Protein AF-A0A376LIG0-F1 (afdb_monomer_lite)

Structure (mmCIF, N/CA/C/O backbone):
data_AF-A0A376LIG0-F1
#
_entry.id   AF-A0A376LIG0-F1
#
loop_
_atom_site.group_PDB
_atom_site.id
_atom_site.type_symbol
_atom_site.label_atom_id
_atom_site.label_alt_id
_atom_site.label_comp_id
_atom_site.label_asym_id
_atom_site.label_entity_id
_atom_site.label_seq_id
_atom_site.pdbx_PDB_ins_code
_atom_site.Cartn_x
_atom_site.Cartn_y
_atom_site.Cartn_z
_atom_site.occupancy
_atom_site.B_iso_or_equiv
_atom_site.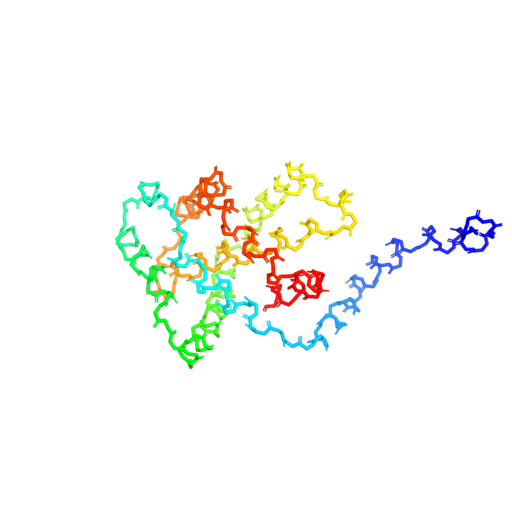auth_seq_id
_atom_site.auth_comp_id
_atom_site.auth_asym_id
_atom_site.auth_atom_id
_atom_site.pdbx_PDB_model_num
ATOM 1 N N . MET A 1 1 ? 19.803 -3.466 -37.490 1.00 41.62 1 MET A N 1
ATOM 2 C CA . MET A 1 1 ? 18.513 -4.034 -37.039 1.00 41.62 1 MET A CA 1
ATOM 3 C C . MET A 1 1 ? 18.804 -5.382 -36.386 1.00 41.62 1 MET A C 1
ATOM 5 O O . MET A 1 1 ? 19.234 -6.272 -37.111 1.00 41.62 1 MET A O 1
ATOM 9 N N . PRO A 1 2 ? 18.630 -5.536 -35.063 1.00 47.78 2 PRO A N 1
ATOM 10 C CA . PRO A 1 2 ? 18.992 -6.743 -34.296 1.00 47.78 2 PRO A CA 1
ATOM 11 C C . PRO A 1 2 ? 18.153 -8.006 -34.610 1.00 47.78 2 PRO A C 1
ATOM 13 O O . PRO A 1 2 ? 18.238 -8.990 -33.891 1.00 47.78 2 PRO A O 1
ATOM 16 N N . GLY A 1 3 ? 17.369 -8.010 -35.695 1.00 50.38 3 GLY A N 1
ATOM 17 C CA . GLY A 1 3 ? 16.510 -9.125 -36.120 1.00 50.38 3 GLY A CA 1
ATOM 18 C C . GLY A 1 3 ? 16.960 -9.852 -37.393 1.00 50.38 3 GLY A C 1
ATOM 19 O O . GLY A 1 3 ? 16.126 -10.461 -38.050 1.00 50.38 3 GLY A O 1
ATOM 20 N N . ARG A 1 4 ? 18.233 -9.743 -37.806 1.00 56.66 4 ARG A N 1
ATOM 21 C CA . ARG A 1 4 ? 18.755 -10.412 -39.022 1.00 56.66 4 ARG A CA 1
ATOM 22 C C . ARG A 1 4 ? 19.699 -11.585 -38.757 1.00 56.66 4 ARG A C 1
ATOM 24 O O . ARG A 1 4 ? 20.081 -12.251 -39.711 1.00 56.66 4 ARG A O 1
ATOM 31 N N . ASP A 1 5 ? 20.055 -11.829 -37.501 1.00 70.56 5 ASP A N 1
ATOM 32 C CA . ASP A 1 5 ? 21.019 -12.861 -37.126 1.00 70.56 5 ASP A CA 1
ATOM 33 C C . ASP A 1 5 ? 20.297 -14.020 -36.424 1.00 70.56 5 ASP A C 1
ATOM 35 O O . ASP A 1 5 ? 19.634 -13.818 -35.400 1.00 70.56 5 ASP A O 1
ATOM 39 N N . GLY A 1 6 ? 20.368 -15.221 -37.006 1.00 71.06 6 GLY A N 1
ATOM 40 C CA . GLY A 1 6 ? 19.601 -16.394 -36.558 1.00 71.06 6 GLY A CA 1
ATOM 41 C C . GLY A 1 6 ? 19.921 -16.803 -35.118 1.00 71.06 6 GLY A C 1
ATOM 42 O O . GLY A 1 6 ? 19.024 -17.184 -34.366 1.00 71.06 6 GLY A O 1
ATOM 43 N N . ASP A 1 7 ? 21.171 -16.607 -34.702 1.00 73.12 7 ASP A N 1
ATOM 44 C CA . ASP A 1 7 ? 21.636 -16.896 -33.344 1.00 73.12 7 ASP A CA 1
ATOM 45 C C . ASP A 1 7 ? 21.104 -15.892 -32.309 1.00 73.12 7 ASP A C 1
ATOM 47 O O . ASP A 1 7 ? 20.832 -16.260 -31.163 1.00 73.12 7 ASP A O 1
ATOM 51 N N . ILE A 1 8 ? 20.905 -14.626 -32.700 1.00 72.38 8 ILE A N 1
ATOM 52 C CA . ILE A 1 8 ? 20.309 -13.603 -31.828 1.00 72.38 8 ILE A CA 1
ATOM 53 C C . ILE A 1 8 ? 18.828 -13.918 -31.607 1.00 72.38 8 ILE A C 1
ATOM 55 O O . ILE A 1 8 ? 18.364 -13.887 -30.470 1.00 72.38 8 ILE A O 1
ATOM 59 N N . LEU A 1 9 ? 18.100 -14.294 -32.662 1.00 71.00 9 LEU A N 1
ATOM 60 C CA . LEU A 1 9 ? 16.701 -14.722 -32.561 1.00 71.00 9 LEU A CA 1
ATOM 61 C C . LEU A 1 9 ? 16.547 -15.975 -31.689 1.00 71.00 9 LEU A C 1
ATOM 63 O O . LEU A 1 9 ? 15.703 -15.987 -30.793 1.00 71.00 9 LEU A O 1
ATOM 67 N N . ALA A 1 10 ? 17.401 -16.986 -31.875 1.00 74.19 10 ALA A N 1
ATOM 68 C CA . ALA A 1 10 ? 17.399 -18.184 -31.037 1.00 74.19 10 ALA A CA 1
ATOM 69 C C . ALA A 1 10 ? 17.637 -17.839 -29.557 1.00 74.19 10 ALA A C 1
ATOM 71 O O . ALA A 1 10 ? 16.875 -18.265 -28.688 1.00 74.19 10 ALA A O 1
ATOM 72 N N . ARG A 1 11 ? 18.618 -16.979 -29.254 1.00 70.19 11 ARG A N 1
ATOM 73 C CA . ARG A 1 11 ? 18.858 -16.509 -27.880 1.00 70.19 11 ARG A CA 1
ATOM 74 C C . ARG A 1 11 ? 17.665 -15.748 -27.310 1.00 70.19 11 ARG A C 1
ATOM 76 O O . ARG A 1 11 ? 17.244 -16.066 -26.200 1.00 70.19 11 ARG A O 1
ATOM 83 N N . LEU A 1 12 ? 17.079 -14.819 -28.066 1.00 70.38 12 LEU A N 1
ATOM 84 C CA . LEU A 1 12 ? 15.904 -14.051 -27.639 1.00 70.38 12 LEU A CA 1
ATOM 85 C C . LEU A 1 12 ? 14.718 -14.961 -27.282 1.00 70.38 12 LEU A C 1
ATOM 87 O O . LEU A 1 12 ? 14.049 -14.712 -26.283 1.00 70.38 12 LEU A O 1
ATOM 91 N N . THR A 1 13 ? 14.500 -16.054 -28.023 1.00 77.12 13 THR A N 1
ATOM 92 C CA . THR A 1 13 ? 13.425 -17.017 -27.710 1.00 77.12 13 THR A CA 1
ATOM 93 C C . THR A 1 13 ? 13.661 -17.814 -26.424 1.00 77.12 13 THR A C 1
ATOM 95 O O . THR A 1 13 ? 12.701 -18.234 -25.783 1.00 77.12 13 THR A O 1
ATOM 98 N N . THR A 1 14 ? 14.918 -17.981 -26.001 1.00 80.19 14 THR A N 1
ATOM 99 C CA . THR A 1 14 ? 15.267 -18.684 -24.751 1.00 80.19 14 THR A CA 1
ATOM 100 C C . THR A 1 14 ? 15.263 -17.783 -23.513 1.00 80.19 14 THR A C 1
ATOM 102 O O . THR A 1 14 ? 15.227 -18.293 -22.392 1.00 80.19 14 THR A O 1
ATOM 105 N N . LEU A 1 15 ? 15.261 -16.454 -23.687 1.00 77.56 15 LEU A N 1
ATOM 106 C CA . LEU A 1 15 ? 15.330 -15.492 -22.579 1.00 77.56 15 LEU A CA 1
ATOM 107 C C . LEU A 1 15 ? 14.191 -15.627 -21.553 1.00 77.56 15 LEU A C 1
ATOM 109 O O . LEU A 1 15 ? 14.500 -15.596 -20.362 1.00 77.56 15 LEU A O 1
ATOM 113 N N . PRO A 1 16 ? 12.909 -15.809 -21.933 1.00 79.38 16 PRO A N 1
ATOM 114 C CA . PRO A 1 16 ? 11.830 -15.930 -20.952 1.00 79.38 16 PRO A CA 1
ATOM 115 C C . PRO A 1 16 ? 11.998 -17.149 -20.040 1.00 79.38 16 PRO A C 1
ATOM 117 O O . PRO A 1 16 ? 11.811 -17.046 -18.829 1.00 79.38 16 PRO A O 1
ATOM 120 N N . GLN A 1 17 ? 12.411 -18.287 -20.608 1.00 80.50 17 GLN A N 1
ATOM 121 C CA . GLN A 1 17 ? 12.660 -19.505 -19.840 1.00 80.50 17 GLN A CA 1
ATOM 122 C C . GLN A 1 17 ? 13.887 -19.345 -18.938 1.00 80.50 17 GLN A C 1
ATOM 124 O O . GLN A 1 17 ? 13.817 -19.676 -17.761 1.00 80.50 17 GLN A O 1
ATOM 129 N N . ALA A 1 18 ? 14.980 -18.767 -19.447 1.00 82.12 18 ALA A N 1
ATOM 130 C CA . ALA A 1 18 ? 16.174 -18.504 -18.647 1.00 82.12 18 ALA A CA 1
ATOM 131 C C . ALA A 1 18 ? 15.882 -17.559 -17.466 1.00 82.12 18 ALA A C 1
ATOM 133 O O . ALA A 1 18 ? 16.328 -17.809 -16.347 1.00 82.12 18 ALA A O 1
ATOM 134 N N . LEU A 1 19 ? 15.094 -16.500 -17.684 1.00 80.56 19 LEU A N 1
ATOM 135 C CA . LEU A 1 19 ? 14.635 -15.604 -16.618 1.00 80.56 19 LEU A CA 1
ATOM 136 C C . LEU A 1 19 ? 13.753 -16.339 -15.600 1.00 80.56 19 LEU A C 1
ATOM 138 O O . LEU A 1 19 ? 13.940 -16.158 -14.396 1.00 80.56 19 LEU A O 1
ATOM 142 N N . GLY A 1 20 ? 12.844 -17.203 -16.062 1.00 80.00 20 GLY A N 1
ATOM 143 C CA . GLY A 1 20 ? 12.044 -18.076 -15.201 1.00 80.00 20 GLY A CA 1
ATOM 144 C C . GLY A 1 20 ? 12.906 -19.001 -14.338 1.00 80.00 20 GLY A C 1
ATOM 145 O O . GLY A 1 20 ? 12.708 -19.080 -13.124 1.00 80.00 20 GLY A O 1
ATOM 146 N N . ASP A 1 21 ? 13.922 -19.626 -14.930 1.00 84.62 21 ASP A N 1
ATOM 147 C CA . ASP A 1 21 ? 14.866 -20.496 -14.228 1.00 84.62 21 ASP A CA 1
ATOM 148 C C . ASP A 1 21 ? 15.690 -19.711 -13.192 1.00 84.62 21 ASP A C 1
ATOM 150 O O . ASP A 1 21 ? 15.904 -20.183 -12.074 1.00 84.62 21 ASP A O 1
ATOM 154 N N . HIS A 1 22 ? 16.139 -18.496 -13.526 1.00 84.12 22 HIS A N 1
ATOM 155 C CA . HIS A 1 22 ? 16.839 -17.607 -12.591 1.00 84.12 22 HIS A CA 1
ATOM 156 C C . HIS A 1 22 ? 15.943 -17.132 -11.442 1.00 84.12 22 HIS A C 1
ATOM 158 O O . HIS A 1 22 ? 16.429 -16.989 -10.315 1.00 84.12 22 HIS A O 1
ATOM 164 N N . ALA A 1 23 ? 14.651 -16.910 -11.696 1.00 80.81 23 ALA A N 1
ATOM 165 C CA . ALA A 1 23 ? 13.675 -16.593 -10.659 1.00 80.81 23 ALA A CA 1
ATOM 166 C C . ALA A 1 23 ? 13.496 -17.777 -9.696 1.00 80.81 23 ALA A C 1
ATOM 168 O O . ALA A 1 23 ? 13.602 -17.603 -8.484 1.00 80.81 23 ALA A O 1
ATOM 169 N N . GLN A 1 24 ? 13.309 -18.992 -10.227 1.00 82.94 24 GLN A N 1
ATOM 170 C CA . GLN A 1 24 ? 13.140 -20.213 -9.428 1.00 82.94 24 GLN A CA 1
ATOM 171 C C . GLN A 1 24 ? 14.382 -20.558 -8.601 1.00 82.94 24 GLN A C 1
ATOM 173 O O . GLN A 1 24 ? 14.266 -20.969 -7.450 1.00 82.94 24 GLN A O 1
ATOM 178 N N . LYS A 1 25 ? 15.578 -20.352 -9.163 1.00 87.94 25 LYS A N 1
ATOM 179 C CA . LYS A 1 25 ? 16.860 -20.554 -8.466 1.00 87.94 25 LYS A CA 1
ATOM 180 C C . LYS A 1 25 ? 17.165 -19.468 -7.427 1.00 87.94 25 LYS A C 1
ATOM 182 O O . LYS A 1 25 ? 18.197 -19.541 -6.767 1.00 87.94 25 LYS A O 1
ATOM 187 N N . GLY A 1 26 ? 16.323 -18.438 -7.307 1.00 83.50 26 GLY A N 1
ATOM 188 C CA . GLY A 1 26 ? 16.538 -17.311 -6.399 1.00 83.50 26 GLY A CA 1
ATOM 189 C C . GLY A 1 26 ? 17.653 -16.355 -6.835 1.00 83.50 26 GLY A C 1
ATOM 190 O O . GLY A 1 26 ? 17.991 -15.439 -6.089 1.00 83.50 26 GLY A O 1
ATOM 191 N N . THR A 1 27 ? 18.216 -16.511 -8.040 1.00 84.62 27 THR A N 1
ATOM 192 C CA . THR A 1 27 ? 19.274 -15.630 -8.563 1.00 84.62 27 THR A CA 1
ATOM 193 C C . THR A 1 27 ? 18.784 -14.190 -8.683 1.00 84.62 27 THR A C 1
ATOM 195 O O . THR A 1 27 ? 19.479 -13.273 -8.252 1.00 84.62 27 THR A O 1
ATOM 198 N N . LEU A 1 28 ? 17.565 -13.990 -9.198 1.00 82.56 28 LEU A N 1
ATOM 199 C CA . LEU A 1 28 ? 16.969 -12.653 -9.304 1.00 82.56 28 LEU A CA 1
ATOM 200 C C . LEU A 1 28 ? 16.735 -12.027 -7.922 1.00 82.56 28 LEU A C 1
ATOM 202 O O . LEU A 1 28 ? 16.976 -10.840 -7.732 1.00 82.56 28 LEU A O 1
ATOM 206 N N . GLN A 1 29 ? 16.331 -12.832 -6.936 1.00 80.06 29 GLN A N 1
ATOM 207 C CA . GLN A 1 29 ? 16.141 -12.371 -5.561 1.00 80.06 29 GLN A CA 1
ATOM 208 C C . GLN A 1 29 ? 17.472 -11.959 -4.914 1.00 80.06 29 GLN A C 1
ATOM 210 O O . GLN A 1 29 ? 17.538 -10.934 -4.240 1.00 80.06 29 GLN A O 1
ATOM 215 N N . ALA A 1 30 ? 18.540 -12.726 -5.152 1.00 84.12 30 ALA A N 1
ATOM 216 C CA . ALA A 1 30 ? 19.879 -12.400 -4.672 1.00 84.12 30 ALA A CA 1
ATOM 217 C C . ALA A 1 30 ? 20.419 -11.107 -5.305 1.00 84.12 30 ALA A C 1
ATOM 219 O O . ALA A 1 30 ? 20.993 -10.284 -4.599 1.00 84.12 30 ALA A O 1
ATOM 220 N N . GLN A 1 31 ? 20.201 -10.902 -6.608 1.00 82.69 31 GLN A N 1
ATOM 221 C CA . GLN A 1 31 ? 20.569 -9.659 -7.295 1.00 82.69 31 GLN A CA 1
ATOM 222 C C . GLN A 1 31 ? 19.769 -8.463 -6.774 1.00 82.69 31 GLN A C 1
ATOM 224 O O . GLN A 1 31 ? 20.341 -7.415 -6.493 1.00 82.69 31 GLN A O 1
ATOM 229 N N . PHE A 1 32 ? 18.462 -8.633 -6.572 1.00 79.38 32 PHE A N 1
ATOM 230 C CA . PHE A 1 32 ? 17.608 -7.599 -5.994 1.00 79.38 32 PHE A CA 1
ATOM 231 C C . PHE A 1 32 ? 18.073 -7.186 -4.587 1.00 79.38 32 PHE A C 1
ATOM 233 O O . PHE A 1 32 ? 18.111 -6.001 -4.273 1.00 79.38 32 PHE A O 1
ATOM 240 N N . ALA A 1 33 ? 18.504 -8.143 -3.760 1.00 79.75 33 ALA A N 1
ATOM 241 C CA . ALA A 1 33 ? 19.017 -7.870 -2.416 1.00 79.75 33 ALA A CA 1
ATOM 242 C C . ALA A 1 33 ? 20.337 -7.069 -2.391 1.00 79.75 33 ALA A C 1
ATOM 244 O O . ALA A 1 33 ? 20.692 -6.530 -1.345 1.00 79.75 33 ALA A O 1
ATOM 245 N N . GLN A 1 34 ? 21.064 -6.990 -3.511 1.00 81.81 34 GLN A N 1
ATOM 246 C CA . GLN A 1 34 ? 22.303 -6.211 -3.635 1.00 81.81 34 GLN A CA 1
ATOM 247 C C . GLN A 1 34 ? 22.061 -4.756 -4.058 1.00 81.81 34 GLN A C 1
ATOM 249 O O . GLN A 1 34 ? 23.004 -3.964 -4.069 1.00 81.81 34 GLN A O 1
ATOM 254 N N . LEU A 1 35 ? 20.826 -4.389 -4.417 1.00 77.06 35 LEU A N 1
ATOM 255 C CA . LEU A 1 35 ? 20.504 -3.017 -4.794 1.00 77.06 35 LEU A CA 1
ATOM 256 C C . LEU A 1 35 ? 20.654 -2.078 -3.584 1.00 77.06 35 LEU A C 1
ATOM 258 O O . LEU A 1 35 ? 20.242 -2.431 -2.473 1.00 77.06 35 LEU A O 1
ATOM 262 N N . PRO A 1 36 ? 21.224 -0.873 -3.769 1.00 70.56 36 PRO A N 1
ATOM 263 C CA . PRO A 1 36 ? 21.331 0.094 -2.688 1.00 70.56 36 PRO A CA 1
ATOM 264 C C . PRO A 1 36 ? 19.931 0.522 -2.219 1.00 70.56 36 PRO A C 1
ATOM 266 O O . PRO A 1 36 ? 19.031 0.705 -3.046 1.00 70.56 36 PRO A O 1
ATOM 269 N N . PRO A 1 37 ? 19.719 0.719 -0.906 1.00 71.69 37 PRO A N 1
ATOM 270 C CA . PRO A 1 37 ? 18.443 1.214 -0.417 1.00 71.69 37 PRO A CA 1
ATOM 271 C C . PRO A 1 37 ? 18.226 2.656 -0.887 1.00 71.69 37 PRO A C 1
ATOM 273 O O . PRO A 1 37 ? 19.113 3.499 -0.757 1.00 71.69 37 PRO A O 1
ATOM 276 N N . VAL A 1 38 ? 17.013 2.961 -1.357 1.00 80.12 38 VAL A N 1
ATOM 277 C CA . VAL A 1 38 ? 16.584 4.327 -1.705 1.00 80.12 38 VAL A CA 1
ATOM 278 C C . VAL A 1 38 ? 15.472 4.759 -0.739 1.00 80.12 38 VAL A C 1
ATOM 280 O O . VAL A 1 38 ? 14.294 4.786 -1.094 1.00 80.12 38 VAL A O 1
ATOM 283 N N . PRO A 1 39 ? 15.801 5.060 0.534 1.00 81.06 39 PRO A N 1
ATOM 284 C CA . PRO A 1 39 ? 14.793 5.309 1.565 1.00 81.06 39 PRO A CA 1
ATOM 285 C C . PRO A 1 39 ? 14.056 6.639 1.370 1.00 81.06 39 PRO A C 1
ATOM 287 O O . PRO A 1 39 ? 12.963 6.811 1.900 1.00 81.06 39 PRO A O 1
ATOM 290 N N . GLN A 1 40 ? 14.643 7.580 0.625 1.00 85.94 40 GLN A N 1
ATOM 291 C CA . GLN A 1 40 ? 14.082 8.915 0.434 1.00 85.94 40 GLN A CA 1
ATOM 292 C C . GLN A 1 40 ? 12.719 8.872 -0.258 1.00 85.94 40 GLN A C 1
ATOM 294 O O . GLN A 1 40 ? 11.792 9.528 0.210 1.00 85.94 40 GLN A O 1
ATOM 299 N N . LEU A 1 41 ? 12.574 8.054 -1.304 1.00 88.81 41 LEU A N 1
ATOM 300 C CA . LEU A 1 41 ? 11.302 7.907 -2.009 1.00 88.81 41 LEU A CA 1
ATOM 301 C C . LEU A 1 41 ? 10.225 7.330 -1.085 1.00 88.81 41 LEU A C 1
ATOM 303 O O . LEU A 1 41 ? 9.130 7.872 -0.991 1.00 88.81 41 LEU A O 1
ATOM 307 N N . ALA A 1 42 ? 10.558 6.273 -0.341 1.00 90.56 42 ALA A N 1
ATOM 308 C CA . ALA A 1 42 ? 9.654 5.657 0.625 1.00 90.56 42 ALA A CA 1
ATOM 309 C C . ALA A 1 42 ? 9.171 6.655 1.695 1.00 90.56 42 ALA A C 1
ATOM 311 O O . ALA A 1 42 ? 7.987 6.666 2.029 1.00 90.56 42 ALA A O 1
ATOM 312 N N . ARG A 1 43 ? 10.062 7.519 2.202 1.00 90.19 43 ARG A N 1
ATOM 313 C CA . ARG A 1 43 ? 9.710 8.586 3.157 1.00 90.19 43 ARG A CA 1
ATOM 314 C C . ARG A 1 43 ? 8.800 9.628 2.522 1.00 90.19 43 ARG A C 1
ATOM 316 O O . ARG A 1 43 ? 7.740 9.900 3.064 1.00 90.19 43 ARG A O 1
ATOM 323 N N . GLN A 1 44 ? 9.145 10.116 1.331 1.00 90.25 44 GLN A N 1
ATOM 324 C CA . GLN A 1 44 ? 8.315 11.072 0.594 1.00 90.25 44 GLN A CA 1
ATOM 325 C C . GLN A 1 44 ? 6.910 10.526 0.318 1.00 90.25 44 GLN A C 1
ATOM 327 O O . GLN A 1 44 ? 5.940 11.262 0.462 1.00 90.25 44 GLN A O 1
ATOM 332 N N . LEU A 1 45 ? 6.779 9.239 -0.021 1.00 92.38 45 LEU A N 1
ATOM 333 C CA . LEU A 1 45 ? 5.478 8.586 -0.183 1.00 92.38 45 LEU A CA 1
ATOM 334 C C . LEU A 1 45 ? 4.673 8.550 1.120 1.00 92.38 45 LEU A C 1
ATOM 336 O O . LEU A 1 45 ? 3.473 8.809 1.094 1.00 92.38 45 LEU A O 1
ATOM 340 N N . VAL A 1 46 ? 5.316 8.247 2.251 1.00 93.31 46 VAL A N 1
ATOM 341 C CA . VAL A 1 46 ? 4.661 8.259 3.570 1.00 93.31 46 VAL A CA 1
ATOM 342 C C . VAL A 1 46 ? 4.194 9.671 3.924 1.00 93.31 46 VAL A C 1
ATOM 344 O O . VAL A 1 46 ? 3.048 9.844 4.325 1.00 93.31 46 VAL A O 1
ATOM 347 N N . THR A 1 47 ? 5.032 10.686 3.723 1.00 91.88 47 THR A N 1
ATOM 348 C CA . THR A 1 47 ? 4.665 12.088 3.968 1.00 91.88 47 THR A CA 1
ATOM 349 C C . THR A 1 47 ? 3.513 12.517 3.055 1.00 91.88 47 THR A C 1
ATOM 351 O O . THR A 1 47 ? 2.558 13.140 3.514 1.00 91.88 47 THR A O 1
ATOM 354 N N . LEU A 1 48 ? 3.546 12.121 1.775 1.00 92.31 48 LEU A N 1
ATOM 355 C CA . LEU A 1 48 ? 2.478 12.407 0.816 1.00 92.31 48 LEU A CA 1
ATOM 356 C C . LEU A 1 48 ? 1.156 11.742 1.174 1.00 92.31 48 LEU A C 1
ATOM 358 O O . LEU A 1 48 ? 0.121 12.362 0.952 1.00 92.31 48 LEU A O 1
ATOM 362 N N . LEU A 1 49 ? 1.175 10.535 1.749 1.00 94.44 49 LEU A N 1
ATOM 363 C CA . LEU A 1 49 ? -0.033 9.840 2.205 1.00 94.44 49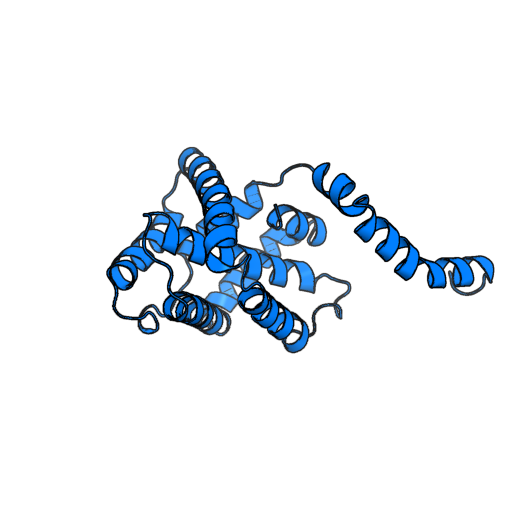 LEU A CA 1
ATOM 364 C C . LEU A 1 49 ? -0.864 10.707 3.164 1.00 94.44 49 LEU A C 1
ATOM 366 O O . LEU A 1 49 ? -2.090 10.640 3.141 1.00 94.44 49 LEU A O 1
ATOM 370 N N . GLY A 1 50 ? -0.216 11.564 3.961 1.00 93.12 50 GLY A N 1
ATOM 371 C CA . GLY A 1 50 ? -0.900 12.499 4.856 1.00 93.12 50 GLY A CA 1
ATOM 372 C C . GLY A 1 50 ? -1.674 13.622 4.155 1.00 93.12 50 GLY A C 1
ATOM 373 O O . GLY A 1 50 ? -2.520 14.255 4.780 1.00 93.12 50 GLY A O 1
ATOM 374 N N . SER A 1 51 ? -1.438 13.835 2.860 1.00 93.62 51 SER A N 1
ATOM 375 C CA . SER A 1 51 ? -2.150 14.809 2.020 1.00 93.62 51 SER A CA 1
ATOM 376 C C . SER A 1 51 ? -3.305 14.190 1.220 1.00 93.62 51 SER A C 1
ATOM 378 O O . SER A 1 51 ? -3.925 14.878 0.402 1.00 93.62 51 SER A O 1
ATOM 380 N N . PHE A 1 52 ? -3.585 12.893 1.401 1.00 95.62 52 PHE A N 1
ATOM 381 C CA . PHE A 1 52 ? -4.611 12.189 0.632 1.00 95.62 52 PHE A CA 1
ATOM 382 C C . PHE A 1 52 ? -5.992 12.548 1.178 1.00 95.62 52 PHE A C 1
ATOM 384 O O . PHE A 1 52 ? -6.287 12.365 2.360 1.00 95.62 52 PHE A O 1
ATOM 391 N N . ALA A 1 53 ? -6.871 13.016 0.296 1.00 95.31 53 ALA A N 1
ATOM 392 C CA . ALA A 1 53 ? -8.261 13.317 0.620 1.00 95.31 53 ALA A CA 1
ATOM 393 C C . ALA A 1 53 ? -9.110 12.030 0.638 1.00 95.31 53 ALA A C 1
ATOM 395 O O . ALA A 1 53 ? -9.954 11.809 -0.230 1.00 95.31 53 ALA A O 1
ATOM 396 N N . PHE A 1 54 ? -8.843 11.146 1.599 1.00 97.00 54 PHE A N 1
ATOM 397 C CA . PHE A 1 54 ? -9.586 9.898 1.772 1.00 97.00 54 PHE A CA 1
ATOM 398 C C . PHE A 1 54 ? -11.016 10.137 2.275 1.00 97.00 54 PHE A C 1
ATOM 400 O O . PHE A 1 54 ? -11.245 10.928 3.192 1.00 97.00 54 PHE A O 1
ATOM 407 N N . ASP A 1 55 ? -11.977 9.382 1.735 1.00 96.50 55 ASP A N 1
ATOM 408 C CA . ASP A 1 55 ? -13.325 9.306 2.302 1.00 96.50 55 ASP A CA 1
ATOM 409 C C . ASP A 1 55 ? -13.385 8.250 3.414 1.00 96.50 55 ASP A C 1
ATOM 411 O O . ASP A 1 55 ? -13.691 7.077 3.191 1.00 96.50 55 ASP A O 1
ATOM 415 N N . TRP A 1 56 ? -13.114 8.687 4.640 1.00 96.19 56 TRP A N 1
ATOM 416 C CA . TRP A 1 56 ? -13.123 7.835 5.829 1.00 96.19 56 TRP A CA 1
ATOM 417 C C . TRP A 1 56 ? -14.512 7.327 6.233 1.00 96.19 56 TRP A C 1
ATOM 419 O O . TRP A 1 56 ? -14.605 6.422 7.065 1.00 96.19 56 TRP A O 1
ATOM 429 N N . SER A 1 57 ? -15.598 7.862 5.657 1.00 95.31 57 SER A N 1
ATOM 430 C CA . SER A 1 57 ? -16.960 7.410 5.975 1.00 95.31 57 SER A CA 1
ATOM 431 C C . SER A 1 57 ? -17.206 5.950 5.578 1.00 95.31 57 SER A C 1
ATOM 433 O O . SER A 1 57 ? -18.025 5.285 6.214 1.00 95.31 57 SER A O 1
ATOM 435 N N . ILE A 1 58 ? -16.437 5.445 4.603 1.00 95.50 58 ILE A N 1
ATOM 436 C CA . ILE A 1 58 ? -16.452 4.063 4.097 1.00 95.50 58 ILE A CA 1
ATOM 437 C C . ILE A 1 58 ? -16.010 3.053 5.159 1.00 95.50 58 ILE A C 1
ATOM 439 O O . ILE A 1 58 ? -16.421 1.893 5.117 1.00 95.50 58 ILE A O 1
ATOM 443 N N . LEU A 1 59 ? -15.159 3.467 6.102 1.00 95.94 59 LEU A N 1
ATOM 444 C CA . LEU A 1 59 ? -14.659 2.560 7.126 1.00 95.94 59 LEU A CA 1
ATOM 445 C C . LEU A 1 59 ? -15.806 2.063 8.023 1.00 95.94 59 LEU A C 1
ATOM 447 O O . LEU A 1 59 ? -16.690 2.851 8.386 1.00 95.94 59 LEU A O 1
ATOM 451 N N . PRO A 1 60 ? -15.791 0.783 8.430 1.00 93.69 60 PRO A N 1
ATOM 452 C CA . PRO A 1 60 ? -16.756 0.262 9.385 1.00 93.69 60 PRO A CA 1
ATOM 453 C C . PRO A 1 60 ? -16.575 0.928 10.753 1.00 93.69 60 PRO A C 1
ATOM 455 O O . PRO A 1 60 ? -15.474 1.353 11.124 1.00 93.69 60 PRO A O 1
ATOM 458 N N . GLU A 1 61 ? -17.659 0.991 11.525 1.00 93.81 61 GLU A N 1
ATOM 459 C CA . GLU A 1 61 ? -17.625 1.551 12.876 1.00 93.81 61 GLU A CA 1
ATOM 460 C C . GLU A 1 61 ? -16.628 0.789 13.755 1.00 93.81 61 GLU A C 1
ATOM 462 O O . GLU A 1 61 ? -16.723 -0.424 13.962 1.00 93.81 61 GLU A O 1
ATOM 467 N N . SER A 1 62 ? -15.619 1.517 14.225 1.00 92.25 62 SER A N 1
ATOM 468 C CA . SER A 1 62 ? -14.519 1.008 15.038 1.00 92.25 62 SER A CA 1
ATOM 469 C C . SER A 1 62 ? -13.747 2.183 15.647 1.00 92.25 62 SER A C 1
ATOM 471 O O . SER A 1 62 ? -13.766 3.281 15.086 1.00 92.25 62 SER A O 1
ATOM 473 N N . PRO A 1 63 ? -12.990 1.980 16.740 1.00 91.19 63 PRO A N 1
ATOM 474 C CA . PRO A 1 63 ? -12.087 3.012 17.256 1.00 91.19 63 PRO A CA 1
ATOM 475 C C . PRO A 1 63 ? -11.100 3.521 16.191 1.00 91.19 63 PRO A C 1
ATOM 477 O O . PRO A 1 63 ? -10.796 4.713 16.132 1.00 91.19 63 PRO A O 1
ATOM 480 N N . ARG A 1 64 ? -10.666 2.627 15.289 1.00 93.69 64 ARG A N 1
ATOM 481 C CA . ARG A 1 64 ? -9.760 2.946 14.179 1.00 93.69 64 ARG A CA 1
ATOM 482 C C . ARG A 1 64 ? -10.357 3.901 13.152 1.00 93.69 64 ARG A C 1
ATOM 484 O O . ARG A 1 64 ? -9.605 4.693 12.593 1.00 93.69 64 ARG A O 1
ATOM 491 N N . LYS A 1 65 ? -11.679 3.905 12.951 1.00 94.44 65 LYS A N 1
ATOM 492 C CA . LYS A 1 65 ? -12.354 4.885 12.081 1.00 94.44 65 LYS A CA 1
ATOM 493 C C . LYS A 1 65 ? -12.110 6.327 12.533 1.00 94.44 65 LYS A C 1
ATOM 495 O O . LYS A 1 65 ? -12.012 7.211 11.691 1.00 94.44 65 LYS A O 1
ATOM 500 N N . ALA A 1 66 ? -11.972 6.558 13.840 1.00 91.12 66 ALA A N 1
ATOM 501 C CA . ALA A 1 66 ? -11.676 7.877 14.393 1.00 91.12 66 ALA A CA 1
ATOM 502 C C . ALA A 1 66 ? -10.167 8.168 14.474 1.00 91.12 66 ALA A C 1
ATOM 504 O O . ALA A 1 66 ? -9.745 9.290 14.198 1.00 91.12 66 ALA A O 1
ATOM 505 N N . SER A 1 67 ? -9.344 7.179 14.843 1.00 94.81 67 SER A N 1
ATOM 506 C CA . SER A 1 67 ? -7.911 7.402 15.085 1.00 94.81 67 SER A CA 1
ATOM 507 C C . SER A 1 67 ? -7.040 7.356 13.827 1.00 94.81 67 SER A C 1
ATOM 509 O O . SER A 1 67 ? -6.082 8.125 13.735 1.00 94.81 67 SER A O 1
ATOM 511 N N . LEU A 1 68 ? -7.358 6.509 12.839 1.00 95.88 68 LEU A N 1
ATOM 512 C CA . LEU A 1 68 ? -6.561 6.392 11.612 1.00 95.88 68 LEU A CA 1
ATOM 513 C C . LEU A 1 68 ? -6.508 7.699 10.802 1.00 95.88 68 LEU A C 1
ATOM 515 O O . LEU A 1 68 ? -5.403 8.069 10.411 1.00 95.88 68 LEU A O 1
ATOM 519 N N . PRO A 1 69 ? -7.622 8.427 10.570 1.00 96.06 69 PRO A N 1
ATOM 520 C CA . PRO A 1 69 ? -7.572 9.695 9.842 1.00 96.06 69 PRO A CA 1
ATOM 521 C C . PRO A 1 69 ? -6.605 10.693 10.478 1.00 96.06 69 PRO A C 1
ATOM 523 O O . PRO A 1 69 ? -5.797 11.305 9.787 1.00 96.06 69 PRO A O 1
ATOM 526 N N . LEU A 1 70 ? -6.638 10.808 11.811 1.00 94.19 70 LEU A N 1
ATOM 527 C CA . LEU A 1 70 ? -5.725 11.672 12.557 1.00 94.19 70 LEU A CA 1
ATOM 528 C C . LEU A 1 70 ? -4.275 11.213 12.389 1.00 94.19 70 LEU A C 1
ATOM 530 O O . LEU A 1 70 ? -3.406 12.026 12.091 1.00 94.19 70 LEU A O 1
ATOM 534 N N . GLN A 1 71 ? -4.022 9.910 12.527 1.00 94.31 71 GLN A N 1
ATOM 535 C CA . GLN A 1 71 ? -2.691 9.334 12.351 1.00 94.31 71 GLN A CA 1
ATOM 536 C C . GLN A 1 71 ? -2.125 9.598 10.949 1.00 94.31 71 GLN A C 1
ATOM 538 O O . GLN A 1 71 ? -0.942 9.906 10.825 1.00 94.31 71 GLN A O 1
ATOM 543 N N . VAL A 1 72 ? -2.958 9.511 9.909 1.00 95.12 72 VAL A N 1
ATOM 544 C CA . VAL A 1 72 ? -2.564 9.791 8.522 1.00 95.12 72 VAL A CA 1
ATOM 545 C C . VAL A 1 72 ? -2.241 11.272 8.336 1.00 95.12 72 VAL A C 1
ATOM 547 O O . VAL A 1 72 ? -1.176 11.590 7.817 1.00 95.12 72 VAL A O 1
ATOM 550 N N . THR A 1 73 ? -3.074 12.189 8.830 1.00 91.88 73 THR A N 1
ATOM 551 C CA . THR A 1 73 ? -2.804 13.635 8.734 1.00 91.88 73 THR A CA 1
ATOM 552 C C . THR A 1 73 ? -1.482 14.025 9.408 1.00 91.88 73 THR A C 1
ATOM 554 O O . THR A 1 73 ? -0.729 14.849 8.883 1.00 91.88 73 THR A O 1
ATOM 557 N N . LEU A 1 74 ? -1.155 13.398 10.545 1.00 92.38 74 LEU A N 1
ATOM 558 C CA . LEU A 1 74 ? 0.087 13.656 11.284 1.00 92.38 74 LEU A CA 1
ATOM 559 C C . LEU A 1 74 ? 1.356 13.254 10.515 1.00 92.38 74 LEU A C 1
ATOM 561 O O . LEU A 1 74 ? 2.432 13.749 10.848 1.00 92.38 74 LEU A O 1
ATOM 565 N N . LEU A 1 75 ? 1.266 12.419 9.471 1.00 92.06 75 LEU A N 1
ATOM 566 C CA . LEU A 1 75 ? 2.420 12.039 8.640 1.00 92.06 75 LEU A CA 1
ATOM 567 C C . LEU A 1 75 ? 3.119 13.257 8.023 1.00 92.06 75 LEU A C 1
ATOM 569 O O . LEU A 1 75 ? 4.337 13.258 7.896 1.00 92.06 75 LEU A O 1
ATOM 573 N N . THR A 1 76 ? 2.367 14.320 7.729 1.00 89.75 76 THR A N 1
ATOM 574 C CA . THR A 1 76 ? 2.898 15.570 7.155 1.00 89.75 76 THR A CA 1
ATOM 575 C C . THR A 1 76 ? 3.750 16.398 8.124 1.00 89.75 76 THR A C 1
ATOM 577 O O . THR A 1 76 ? 4.448 17.312 7.692 1.00 89.75 76 THR A O 1
ATOM 580 N N . LEU A 1 77 ? 3.697 16.097 9.427 1.00 86.88 77 LEU A N 1
ATOM 581 C CA . LEU A 1 77 ? 4.325 16.890 10.490 1.00 86.88 77 LEU A CA 1
ATOM 582 C C . LEU A 1 77 ? 5.615 16.268 11.046 1.00 86.88 77 LEU A C 1
ATOM 584 O O . LEU A 1 77 ? 6.189 16.813 11.988 1.00 86.88 77 LEU A O 1
ATOM 588 N N . HIS A 1 78 ? 6.050 15.119 10.526 1.00 81.12 78 HIS A N 1
ATOM 589 C CA . HIS A 1 78 ? 7.226 14.428 11.051 1.00 81.12 78 HIS A CA 1
ATOM 590 C C . HIS A 1 78 ? 8.517 15.154 10.654 1.00 81.12 78 HIS A C 1
ATOM 592 O O . HIS A 1 78 ? 8.667 15.626 9.530 1.00 81.12 78 HIS A O 1
ATOM 598 N N . ASP A 1 79 ? 9.474 15.217 11.582 1.00 82.25 79 ASP A N 1
ATOM 599 C CA . ASP A 1 79 ? 10.848 15.589 11.250 1.00 82.25 79 ASP A CA 1
ATOM 600 C C . ASP A 1 79 ? 11.615 14.400 10.642 1.00 82.25 79 ASP A C 1
ATOM 602 O O . ASP A 1 79 ? 11.199 13.242 10.731 1.00 82.25 79 ASP A O 1
ATOM 606 N N . ALA A 1 80 ? 12.778 14.674 10.045 1.00 75.19 80 ALA A N 1
ATOM 607 C CA . ALA A 1 80 ? 13.562 13.664 9.329 1.00 75.19 80 ALA A CA 1
ATOM 608 C C . ALA A 1 80 ? 13.974 12.453 10.194 1.00 75.19 80 ALA A C 1
ATOM 610 O O . ALA A 1 80 ? 14.151 11.349 9.670 1.00 75.19 80 ALA A O 1
ATOM 611 N N . ASN A 1 81 ? 14.145 12.638 11.508 1.00 75.31 81 ASN A N 1
ATOM 612 C CA . ASN A 1 81 ? 14.517 11.553 12.417 1.00 75.31 81 ASN A CA 1
ATOM 613 C C . ASN A 1 81 ? 13.301 10.669 12.738 1.00 75.31 81 ASN A C 1
ATOM 615 O O . ASN A 1 81 ? 13.382 9.439 12.721 1.00 75.31 81 ASN A O 1
ATOM 619 N N . SER A 1 82 ? 12.151 11.304 12.952 1.00 82.19 82 SER A N 1
ATOM 620 C CA . SER A 1 82 ? 10.870 10.649 13.202 1.00 82.19 82 SER A CA 1
ATOM 621 C C . SER A 1 82 ? 10.376 9.885 11.968 1.00 82.19 82 SER A C 1
ATOM 623 O O . SER A 1 82 ? 9.858 8.779 12.106 1.00 82.19 82 SER A O 1
ATOM 625 N N . GLU A 1 83 ? 10.612 10.404 10.759 1.00 84.94 83 GLU A N 1
ATOM 626 C CA . GLU A 1 83 ? 10.305 9.714 9.497 1.00 84.94 83 GLU A CA 1
ATOM 627 C C . GLU A 1 83 ? 11.091 8.406 9.333 1.00 84.94 83 GLU A C 1
ATOM 629 O O . GLU A 1 83 ? 10.531 7.389 8.921 1.00 84.94 83 GLU A O 1
ATOM 634 N N . ALA A 1 84 ? 12.389 8.407 9.654 1.00 85.62 84 ALA A N 1
ATOM 635 C CA . ALA A 1 84 ? 13.223 7.213 9.531 1.00 85.62 84 ALA A CA 1
ATOM 636 C C . ALA A 1 84 ? 12.775 6.107 10.500 1.00 85.62 84 ALA A C 1
ATOM 638 O O . ALA A 1 84 ? 12.662 4.943 10.101 1.00 85.62 84 ALA A O 1
ATOM 639 N N . LEU A 1 85 ? 12.471 6.475 11.750 1.00 89.31 85 LEU A N 1
ATOM 640 C CA . LEU A 1 85 ? 11.944 5.545 12.746 1.00 89.31 85 LEU A CA 1
ATOM 641 C C . LEU A 1 85 ? 10.572 5.001 12.330 1.00 89.31 85 LEU A C 1
ATOM 643 O O . LEU A 1 85 ? 10.357 3.789 12.364 1.00 89.31 85 LEU A O 1
ATOM 647 N N . LEU A 1 86 ? 9.666 5.879 11.891 1.00 91.25 86 LEU A N 1
ATOM 648 C CA . LEU A 1 86 ? 8.340 5.491 11.422 1.00 91.25 86 LEU A CA 1
ATOM 649 C C . LEU A 1 86 ? 8.429 4.536 10.227 1.00 91.25 86 LEU A C 1
ATOM 651 O O . LEU A 1 86 ? 7.747 3.515 10.204 1.00 91.25 86 LEU A O 1
ATOM 655 N N . GLN A 1 87 ? 9.304 4.811 9.257 1.00 89.94 87 GLN A N 1
ATOM 656 C CA . GLN A 1 87 ? 9.520 3.926 8.112 1.00 89.94 87 GLN A CA 1
ATOM 657 C C . GLN A 1 87 ? 9.957 2.524 8.565 1.00 89.94 87 GLN A C 1
ATOM 659 O O . GLN A 1 87 ? 9.440 1.517 8.073 1.00 89.94 87 GLN A O 1
ATOM 664 N N . GLN A 1 88 ? 10.893 2.442 9.516 1.00 89.88 88 GLN A N 1
ATOM 665 C CA . GLN A 1 88 ? 11.344 1.163 10.059 1.00 89.88 88 GLN A CA 1
ATOM 666 C C . GLN A 1 88 ? 10.204 0.424 10.773 1.00 89.88 88 GLN A C 1
ATOM 668 O O . GLN A 1 88 ? 10.018 -0.774 10.547 1.00 89.88 88 GLN A O 1
ATOM 673 N N . GLN A 1 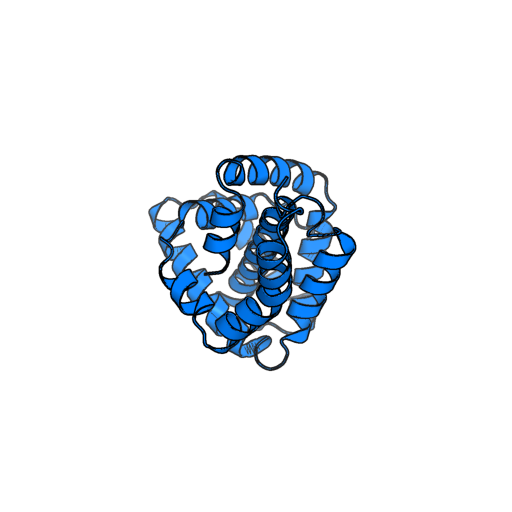89 ? 9.413 1.132 11.583 1.00 93.25 89 GLN A N 1
ATOM 674 C CA . GLN A 1 89 ? 8.242 0.572 12.256 1.00 93.25 89 GLN A CA 1
ATOM 675 C C . GLN A 1 89 ? 7.214 0.048 11.252 1.00 93.25 89 GLN A C 1
ATOM 677 O O . GLN A 1 89 ? 6.775 -1.088 11.378 1.00 93.25 89 GLN A O 1
ATOM 682 N N . LEU A 1 90 ? 6.885 0.817 10.211 1.00 94.38 90 LEU A N 1
ATOM 683 C CA . LEU A 1 90 ? 5.940 0.420 9.164 1.00 94.38 90 LEU A CA 1
ATOM 684 C C . LEU A 1 90 ? 6.412 -0.807 8.379 1.00 94.38 90 LEU A C 1
ATOM 686 O O . LEU A 1 90 ? 5.592 -1.657 8.026 1.00 94.38 90 LEU A O 1
ATOM 690 N N . LYS A 1 91 ? 7.722 -0.926 8.129 1.00 91.94 91 LYS A N 1
ATOM 691 C CA . LYS A 1 91 ? 8.313 -2.093 7.464 1.00 91.94 91 LYS A CA 1
ATOM 692 C C . LYS A 1 91 ? 8.174 -3.357 8.311 1.00 91.94 91 LYS A C 1
ATOM 694 O O . LYS A 1 91 ? 7.733 -4.383 7.794 1.00 91.94 91 LYS A O 1
ATOM 699 N N . VAL A 1 92 ? 8.513 -3.285 9.600 1.00 94.50 92 VAL A N 1
ATOM 700 C CA . VAL A 1 92 ? 8.341 -4.410 10.537 1.00 94.50 92 VAL A CA 1
ATOM 701 C C . VAL A 1 92 ? 6.858 -4.740 10.702 1.00 94.50 92 VAL A C 1
ATOM 703 O O . VAL A 1 92 ? 6.467 -5.902 10.602 1.00 94.50 92 VAL A O 1
ATOM 706 N N . GLN A 1 93 ? 6.021 -3.717 10.876 1.00 96.44 93 GLN A N 1
ATOM 707 C CA . GLN A 1 93 ? 4.582 -3.876 11.037 1.00 96.44 93 GLN A CA 1
ATOM 708 C C . GLN A 1 93 ? 3.962 -4.559 9.822 1.00 96.44 93 GLN A C 1
ATOM 710 O O . GLN A 1 93 ? 3.176 -5.486 9.983 1.00 96.44 93 GLN A O 1
ATOM 715 N N . TRP A 1 94 ? 4.367 -4.179 8.608 1.00 95.38 94 TRP A N 1
ATOM 716 C CA . TRP A 1 94 ? 3.891 -4.843 7.401 1.00 95.38 94 TRP A CA 1
ATOM 717 C C . TRP A 1 94 ? 4.216 -6.335 7.389 1.00 95.38 94 TRP A C 1
ATOM 719 O O . TRP A 1 94 ? 3.361 -7.137 7.027 1.00 95.38 94 TRP A O 1
ATOM 729 N N . GLN A 1 95 ? 5.437 -6.721 7.766 1.00 94.38 95 GLN A N 1
ATOM 730 C CA . GLN A 1 95 ? 5.825 -8.133 7.795 1.00 94.38 95 GLN A CA 1
ATOM 731 C C . GLN A 1 95 ? 4.937 -8.922 8.760 1.00 94.38 95 GLN A C 1
ATOM 733 O O . GLN A 1 95 ? 4.436 -9.986 8.396 1.00 94.38 95 GLN A O 1
ATOM 738 N N . THR A 1 96 ? 4.678 -8.373 9.947 1.00 95.38 96 THR A N 1
ATOM 739 C CA . THR A 1 96 ? 3.765 -8.965 10.932 1.00 95.38 96 THR A CA 1
ATOM 740 C C . THR A 1 96 ? 2.344 -9.079 10.379 1.00 95.38 96 THR A C 1
ATOM 742 O O . THR A 1 96 ? 1.773 -10.171 10.368 1.00 95.38 96 THR A O 1
ATOM 745 N N . THR A 1 97 ? 1.795 -7.986 9.845 1.00 95.19 97 THR A N 1
ATOM 746 C CA . THR A 1 97 ? 0.441 -7.944 9.278 1.00 95.19 97 THR A CA 1
ATOM 747 C C . THR A 1 97 ? 0.293 -8.896 8.093 1.00 95.19 97 THR A C 1
ATOM 749 O O . THR A 1 97 ? -0.715 -9.595 7.975 1.00 95.19 97 THR A O 1
ATOM 752 N N . TRP A 1 98 ? 1.314 -8.997 7.238 1.00 94.00 98 TRP A N 1
ATOM 753 C CA . TRP A 1 98 ? 1.353 -9.954 6.138 1.00 94.00 98 TRP A CA 1
ATOM 754 C C . TRP A 1 98 ? 1.258 -11.391 6.642 1.00 94.00 98 TRP A C 1
ATOM 756 O O . TRP A 1 98 ? 0.395 -12.137 6.181 1.00 94.00 98 TRP A O 1
ATOM 766 N N . GLN A 1 99 ? 2.102 -11.779 7.602 1.00 94.44 99 GLN A N 1
ATOM 767 C CA . GLN A 1 99 ? 2.100 -13.140 8.145 1.00 94.44 99 GLN A CA 1
ATOM 768 C C . GLN A 1 99 ? 0.758 -13.504 8.788 1.00 94.44 99 GLN A C 1
ATOM 770 O O . GLN A 1 99 ? 0.265 -14.613 8.598 1.00 94.44 99 GLN A O 1
ATOM 775 N N . GLN A 1 100 ? 0.139 -12.562 9.497 1.00 93.38 100 GLN A N 1
ATOM 776 C CA . GLN A 1 100 ? -1.119 -12.801 10.203 1.00 93.38 100 GLN A CA 1
ATOM 777 C C . GLN A 1 100 ? -2.339 -12.851 9.274 1.00 93.38 100 GLN A C 1
ATOM 779 O O . GLN A 1 100 ? -3.224 -13.681 9.475 1.00 93.38 100 GLN A O 1
ATOM 784 N N . HIS A 1 101 ? -2.402 -11.985 8.256 1.00 91.88 101 HIS A N 1
ATOM 785 C CA . HIS A 1 101 ? -3.638 -11.765 7.493 1.00 91.88 101 HIS A CA 1
ATOM 786 C C . HIS A 1 101 ? -3.563 -12.180 6.022 1.00 91.88 101 HIS A C 1
ATOM 788 O O . HIS A 1 101 ? -4.584 -12.546 5.438 1.00 91.88 101 HIS A O 1
ATOM 794 N N . PHE A 1 102 ? -2.377 -12.147 5.413 1.00 92.50 102 PHE A N 1
ATOM 795 C CA . PHE A 1 102 ? -2.215 -12.334 3.970 1.00 92.50 102 PHE A CA 1
ATOM 796 C C . PHE A 1 102 ? -1.439 -13.601 3.601 1.00 92.50 102 PHE A C 1
ATOM 798 O O . PHE A 1 102 ? -1.672 -14.135 2.524 1.00 92.50 102 PHE A O 1
ATOM 805 N N . ALA A 1 103 ? -0.588 -14.154 4.470 1.00 91.69 103 ALA A N 1
ATOM 806 C CA . ALA A 1 103 ? 0.185 -15.361 4.156 1.00 91.69 103 ALA A CA 1
ATOM 807 C C . ALA A 1 103 ? -0.709 -16.584 3.877 1.00 91.69 103 ALA A C 1
ATOM 809 O O . ALA A 1 103 ? -0.468 -17.319 2.921 1.00 91.69 103 ALA A O 1
ATOM 810 N N . ALA A 1 104 ? -1.780 -16.765 4.657 1.00 87.62 104 ALA A N 1
ATOM 811 C CA . ALA A 1 104 ? -2.761 -17.835 4.451 1.00 87.62 104 ALA A CA 1
ATOM 812 C C . ALA A 1 104 ? -3.818 -17.504 3.376 1.00 87.62 104 ALA A C 1
ATOM 814 O O . ALA A 1 104 ? -4.513 -18.391 2.884 1.00 87.62 104 ALA A O 1
ATOM 815 N N . ALA A 1 105 ? -3.957 -16.228 3.009 1.00 87.31 105 ALA A N 1
ATOM 816 C CA . ALA A 1 105 ? -4.954 -15.750 2.056 1.00 87.31 105 ALA A CA 1
ATOM 817 C C . ALA A 1 105 ? -4.375 -14.672 1.113 1.00 87.31 105 ALA A C 1
ATOM 819 O O . ALA A 1 105 ? -4.901 -13.557 1.036 1.00 87.31 105 ALA A O 1
ATOM 820 N N . PRO A 1 106 ? -3.310 -14.994 0.348 1.00 88.50 106 PRO A N 1
ATOM 821 C CA . PRO A 1 106 ? -2.591 -14.004 -0.461 1.00 88.50 106 PRO A CA 1
ATOM 822 C C . PRO A 1 106 ? -3.427 -13.504 -1.641 1.00 88.50 106 PRO A C 1
ATOM 824 O O . PRO A 1 106 ? -3.123 -12.468 -2.234 1.00 88.50 106 PRO A O 1
ATOM 827 N N . TRP A 1 107 ? -4.498 -14.230 -1.975 1.00 88.19 107 TRP A N 1
ATOM 828 C CA . TRP A 1 107 ? -5.448 -13.886 -3.022 1.00 88.19 107 TRP A CA 1
ATOM 829 C C . TRP A 1 107 ? -6.098 -12.514 -2.807 1.00 88.19 107 TRP A C 1
ATOM 831 O O . TRP A 1 107 ? -6.393 -11.863 -3.796 1.00 88.19 107 TRP A O 1
ATOM 841 N N . MET A 1 108 ? -6.271 -12.028 -1.568 1.00 86.75 108 MET A N 1
ATOM 842 C CA . MET A 1 108 ? -6.862 -10.698 -1.330 1.00 86.75 108 MET A CA 1
ATOM 843 C C . MET A 1 108 ? -6.011 -9.593 -1.966 1.00 86.75 108 MET A C 1
ATOM 845 O O . MET A 1 108 ? -6.507 -8.798 -2.759 1.00 86.75 108 MET A O 1
ATOM 849 N N . MET A 1 109 ? -4.706 -9.602 -1.685 1.00 90.44 109 MET A N 1
ATOM 850 C CA . MET A 1 109 ? -3.765 -8.640 -2.257 1.00 90.44 109 MET A CA 1
ATOM 851 C C . MET A 1 109 ? -3.492 -8.920 -3.742 1.00 90.44 109 MET A C 1
ATOM 853 O O . MET A 1 109 ? -3.415 -7.998 -4.551 1.00 90.44 109 MET A O 1
ATOM 857 N N . ARG A 1 110 ? -3.380 -10.200 -4.126 1.00 90.25 110 ARG A N 1
ATOM 858 C CA . ARG A 1 110 ? -3.178 -10.589 -5.532 1.00 90.25 110 ARG A CA 1
ATOM 859 C C . ARG A 1 110 ? -4.331 -10.159 -6.426 1.00 90.25 110 ARG A C 1
ATOM 861 O O . ARG A 1 110 ? -4.066 -9.674 -7.515 1.00 90.25 110 ARG A O 1
ATOM 868 N N . ASN A 1 111 ? -5.577 -10.331 -5.996 1.00 91.12 111 ASN A N 1
ATOM 869 C CA . ASN A 1 111 ? -6.739 -9.972 -6.805 1.00 91.12 111 ASN A CA 1
ATOM 870 C C . ASN A 1 111 ? -6.780 -8.469 -7.062 1.00 91.12 111 ASN A C 1
ATOM 872 O O . ASN A 1 111 ? -7.043 -8.064 -8.190 1.00 91.12 111 ASN A O 1
ATOM 876 N N . TRP A 1 112 ? -6.451 -7.663 -6.048 1.00 91.44 112 TRP A N 1
ATOM 877 C CA . TRP A 1 112 ? -6.280 -6.228 -6.230 1.00 91.44 112 TRP A CA 1
ATOM 878 C C . TRP A 1 112 ? -5.188 -5.937 -7.269 1.00 91.44 112 TRP A C 1
ATOM 880 O O . TRP A 1 112 ? -5.479 -5.323 -8.287 1.00 91.44 112 TRP A O 1
ATOM 890 N N . LEU A 1 113 ? -3.971 -6.473 -7.109 1.00 91.31 113 LEU A N 1
ATOM 891 C CA . LEU A 1 113 ? -2.880 -6.264 -8.075 1.00 91.31 113 LEU A CA 1
ATOM 892 C C . LEU A 1 113 ? -3.236 -6.709 -9.501 1.00 91.31 113 LEU A C 1
ATOM 894 O O . LEU A 1 113 ? -2.947 -5.990 -10.452 1.00 91.31 113 LEU A O 1
ATOM 898 N N . ILE A 1 114 ? -3.875 -7.870 -9.659 1.00 89.25 114 ILE A N 1
ATOM 899 C CA . ILE A 1 114 ? -4.320 -8.388 -10.959 1.00 89.25 114 ILE A CA 1
ATOM 900 C C . ILE A 1 114 ? -5.312 -7.414 -11.588 1.00 89.25 114 ILE A C 1
ATOM 902 O O . ILE A 1 114 ? -5.118 -7.013 -12.732 1.00 89.25 114 ILE A O 1
ATOM 906 N N . TYR A 1 115 ? -6.337 -6.995 -10.840 1.00 88.94 115 TYR A N 1
ATOM 907 C CA . TYR A 1 115 ? -7.308 -6.020 -11.327 1.00 88.94 115 TYR A CA 1
ATOM 908 C C . TYR A 1 115 ? -6.612 -4.750 -11.825 1.00 88.94 115 TYR A C 1
ATOM 910 O O . TYR A 1 115 ? -6.897 -4.290 -12.924 1.00 88.94 115 TYR A O 1
ATOM 918 N N . ARG A 1 116 ? -5.639 -4.236 -11.067 1.00 88.69 116 ARG A N 1
ATOM 919 C CA . ARG A 1 116 ? -4.882 -3.029 -11.423 1.00 88.69 116 ARG A CA 1
ATOM 920 C C . ARG A 1 116 ? -4.038 -3.220 -12.685 1.00 88.69 116 ARG A C 1
ATOM 922 O O . ARG A 1 116 ? -4.106 -2.382 -13.574 1.00 88.69 116 ARG A O 1
ATOM 929 N N . VAL A 1 117 ? -3.303 -4.328 -12.797 1.00 86.56 117 VAL A N 1
ATOM 930 C CA . VAL A 1 117 ? -2.471 -4.635 -13.976 1.00 86.56 117 VAL A CA 1
ATOM 931 C C . VAL A 1 117 ? -3.308 -4.687 -15.254 1.00 86.56 117 VAL A C 1
ATOM 933 O O . VAL A 1 117 ? -2.904 -4.127 -16.269 1.00 86.56 117 VAL A O 1
ATOM 936 N N . TYR A 1 118 ? -4.481 -5.322 -15.202 1.00 84.12 118 TYR A N 1
ATOM 937 C CA . TYR A 1 118 ? -5.361 -5.424 -16.366 1.00 84.12 118 TYR A CA 1
ATOM 938 C C . TYR A 1 118 ? -6.120 -4.129 -16.657 1.00 84.12 118 TYR A C 1
ATOM 940 O O . TYR A 1 118 ? -6.246 -3.755 -17.820 1.00 84.12 118 TYR A O 1
ATOM 948 N N . HIS A 1 119 ? -6.628 -3.452 -15.627 1.00 84.56 119 HIS A N 1
ATOM 949 C CA . HIS A 1 119 ? -7.436 -2.245 -15.794 1.00 84.56 119 HIS A CA 1
ATOM 950 C C . HIS A 1 119 ? -6.608 -1.057 -16.293 1.00 84.56 119 HIS A C 1
ATOM 952 O O . HIS A 1 119 ? -7.044 -0.352 -17.199 1.00 84.56 119 HIS A O 1
ATOM 958 N N . ASP A 1 120 ? -5.398 -0.875 -15.762 1.00 81.94 120 ASP A N 1
ATOM 959 C CA . ASP A 1 120 ? -4.501 0.211 -16.178 1.00 81.94 120 ASP A CA 1
ATOM 960 C C . ASP A 1 120 ? -3.643 -0.159 -17.393 1.00 81.94 120 ASP A C 1
ATOM 962 O O . ASP A 1 120 ? -2.851 0.656 -17.859 1.00 81.94 120 ASP A O 1
ATOM 966 N N . VAL A 1 121 ? -3.805 -1.382 -17.912 1.00 76.69 121 VAL A N 1
ATOM 967 C CA . VAL A 1 121 ? -3.083 -1.897 -19.082 1.00 76.69 121 VAL A CA 1
ATOM 968 C C . VAL A 1 121 ? -1.558 -1.784 -18.910 1.00 76.69 121 VAL A C 1
ATOM 970 O O . VAL A 1 121 ? -0.833 -1.372 -19.816 1.00 76.69 121 VAL A O 1
ATOM 973 N N . ILE A 1 122 ? -1.074 -2.157 -17.722 1.00 77.44 122 ILE A N 1
ATOM 974 C CA . ILE A 1 122 ? 0.338 -2.042 -17.341 1.00 77.44 122 ILE A CA 1
ATOM 975 C C . ILE A 1 122 ? 1.212 -2.918 -18.251 1.00 77.44 122 ILE A C 1
ATOM 977 O O . ILE A 1 122 ? 0.901 -4.085 -18.494 1.00 77.44 122 ILE A O 1
ATOM 981 N N . GLY A 1 123 ? 2.336 -2.371 -18.713 1.00 68.75 123 GLY A N 1
ATOM 982 C CA . GLY A 1 123 ? 3.291 -3.017 -19.612 1.00 68.75 123 GLY A CA 1
ATOM 983 C C . GLY A 1 123 ? 3.208 -2.540 -21.064 1.00 68.75 123 GLY A C 1
ATOM 984 O O . GLY A 1 123 ? 3.988 -3.010 -21.889 1.00 68.75 123 GLY A O 1
ATOM 985 N N . GLN A 1 124 ? 2.309 -1.605 -21.391 1.00 71.00 124 GLN A N 1
ATOM 986 C CA . GLN A 1 124 ? 2.216 -1.012 -22.735 1.00 71.00 124 GLN A CA 1
ATOM 987 C C . GLN A 1 124 ? 3.161 0.183 -22.917 1.00 71.00 124 GLN A C 1
ATOM 989 O O . GLN A 1 124 ? 3.584 0.469 -24.035 1.00 71.00 124 GLN A O 1
ATOM 994 N N . ALA A 1 125 ? 3.519 0.873 -21.830 1.00 70.88 125 ALA A N 1
ATOM 995 C CA . ALA A 1 125 ? 4.361 2.070 -21.863 1.00 70.88 125 ALA A CA 1
ATOM 996 C C . ALA A 1 125 ? 5.847 1.771 -21.583 1.00 70.88 125 ALA A C 1
ATOM 998 O O . ALA A 1 125 ? 6.484 2.504 -20.831 1.00 70.88 125 ALA A O 1
ATOM 999 N N . ASP A 1 126 ? 6.386 0.672 -22.128 1.00 66.88 126 ASP A N 1
ATOM 1000 C CA . ASP A 1 126 ? 7.783 0.230 -21.915 1.00 66.88 126 ASP A CA 1
ATOM 1001 C C . ASP A 1 126 ? 8.184 0.183 -20.421 1.00 66.88 126 ASP A C 1
ATOM 1003 O O . ASP A 1 126 ? 9.283 0.553 -20.011 1.00 66.88 126 ASP A O 1
ATOM 1007 N N . GLY A 1 127 ? 7.231 -0.205 -19.565 1.00 66.00 127 GLY A N 1
ATOM 1008 C CA . GLY A 1 127 ? 7.412 -0.286 -18.114 1.00 66.00 127 GLY A CA 1
ATOM 1009 C C . GLY A 1 127 ? 7.381 1.051 -17.363 1.00 66.00 127 GLY A C 1
ATOM 1010 O O . GLY A 1 127 ? 7.509 1.047 -16.139 1.00 66.00 127 GLY A O 1
ATOM 1011 N N . ALA A 1 128 ? 7.166 2.194 -18.024 1.00 70.50 128 ALA A N 1
ATOM 1012 C CA . ALA A 1 128 ? 7.010 3.491 -17.350 1.00 70.50 128 ALA A CA 1
ATOM 1013 C C . ALA A 1 128 ? 5.767 3.543 -16.437 1.00 70.50 128 ALA A C 1
ATOM 1015 O O . ALA A 1 128 ? 5.734 4.256 -15.433 1.00 70.50 128 ALA A O 1
ATOM 1016 N N . ASP A 1 129 ? 4.758 2.741 -16.763 1.00 80.62 129 ASP A N 1
ATOM 1017 C CA . ASP A 1 129 ? 3.524 2.523 -16.009 1.00 80.62 129 ASP A CA 1
ATOM 1018 C C . ASP A 1 129 ? 3.711 1.617 -14.774 1.00 80.62 129 ASP A C 1
ATOM 1020 O O . ASP A 1 129 ? 2.879 1.616 -13.864 1.00 80.62 129 ASP A O 1
ATOM 1024 N N . TYR A 1 130 ? 4.843 0.915 -14.672 1.00 86.25 130 TYR A N 1
ATOM 1025 C CA . TYR A 1 130 ? 5.156 0.047 -13.537 1.00 86.25 130 TYR A CA 1
ATOM 1026 C C . TYR A 1 130 ? 5.402 0.824 -12.239 1.00 86.25 130 TYR A C 1
ATOM 1028 O O . TYR A 1 130 ? 4.948 0.414 -11.170 1.00 86.25 130 TYR A O 1
ATOM 1036 N N . CYS A 1 131 ? 6.100 1.960 -12.309 1.00 87.81 131 CYS A N 1
ATOM 1037 C CA . CYS A 1 131 ? 6.429 2.743 -11.118 1.00 87.81 131 CYS A CA 1
ATOM 1038 C C . CYS A 1 131 ? 5.173 3.270 -10.389 1.00 87.81 131 CYS A C 1
ATOM 1040 O O . CYS A 1 131 ? 5.056 3.021 -9.186 1.00 87.81 131 CYS A O 1
ATOM 1042 N N . PRO A 1 132 ? 4.181 3.878 -11.075 1.00 89.06 132 PRO A N 1
ATOM 1043 C CA . PRO A 1 132 ? 2.896 4.224 -10.466 1.00 89.06 132 PRO A CA 1
ATOM 1044 C C . PRO A 1 132 ? 2.188 3.052 -9.771 1.00 89.06 132 PRO A C 1
ATOM 1046 O O . PRO A 1 132 ? 1.696 3.221 -8.656 1.00 89.06 132 PRO A O 1
ATOM 1049 N N . LEU A 1 133 ? 2.174 1.859 -10.380 1.00 91.25 133 LEU A N 1
ATOM 1050 C CA . LEU A 1 133 ? 1.576 0.664 -9.773 1.00 91.25 133 LEU A CA 1
ATOM 1051 C C . LEU A 1 133 ? 2.276 0.285 -8.461 1.00 91.25 133 LEU A C 1
ATOM 1053 O O . LEU A 1 133 ? 1.617 -0.029 -7.468 1.00 91.25 133 LEU A O 1
ATOM 1057 N N . VAL A 1 134 ? 3.610 0.310 -8.446 1.00 92.06 134 VAL A N 1
ATOM 1058 C CA . VAL A 1 134 ? 4.383 -0.024 -7.246 1.00 92.06 134 VAL A CA 1
ATOM 1059 C C . VAL A 1 134 ? 4.230 1.045 -6.160 1.00 92.06 134 VAL A C 1
ATOM 1061 O O . VAL A 1 134 ? 4.135 0.695 -4.984 1.00 92.06 134 VAL A O 1
ATOM 1064 N N . CYS A 1 135 ? 4.126 2.325 -6.527 1.00 92.38 135 CYS A N 1
ATOM 1065 C CA . CYS A 1 135 ? 3.781 3.396 -5.591 1.00 92.38 135 CYS A CA 1
ATOM 1066 C C . CYS A 1 135 ? 2.403 3.161 -4.955 1.00 92.38 135 CYS A C 1
ATOM 1068 O O . CYS A 1 135 ? 2.297 3.188 -3.729 1.00 92.38 135 CYS A O 1
ATOM 1070 N N . ASP A 1 136 ? 1.372 2.863 -5.755 1.00 94.12 136 ASP A N 1
ATOM 1071 C CA . ASP A 1 136 ? 0.031 2.537 -5.251 1.00 94.12 136 ASP A CA 1
ATOM 1072 C C . ASP A 1 136 ? 0.089 1.339 -4.282 1.00 94.12 136 ASP A C 1
ATOM 1074 O O . ASP A 1 136 ? -0.469 1.390 -3.184 1.00 94.12 136 ASP A O 1
ATOM 1078 N N . PHE A 1 137 ? 0.824 0.281 -4.649 1.00 94.62 137 PHE A N 1
ATOM 1079 C CA . PHE A 1 137 ? 1.016 -0.900 -3.803 1.00 94.62 137 PHE A CA 1
ATOM 1080 C C . PHE A 1 137 ? 1.730 -0.573 -2.481 1.00 94.62 137 PHE A C 1
ATOM 1082 O O . PHE A 1 137 ? 1.331 -1.049 -1.415 1.00 94.62 137 PHE A O 1
ATOM 1089 N N . TYR A 1 138 ? 2.768 0.262 -2.523 1.00 94.81 138 TYR A N 1
ATOM 1090 C CA . TYR A 1 138 ? 3.478 0.717 -1.331 1.00 94.81 138 TYR A CA 1
ATOM 1091 C C . TYR A 1 138 ? 2.568 1.529 -0.398 1.00 94.81 138 TYR A C 1
ATOM 1093 O O . TYR A 1 138 ? 2.579 1.322 0.820 1.00 94.81 138 TYR A O 1
ATOM 1101 N N . LEU A 1 139 ? 1.765 2.437 -0.957 1.00 95.50 139 LEU A N 1
ATOM 1102 C CA . LEU A 1 139 ? 0.873 3.318 -0.204 1.00 95.50 139 LEU A CA 1
ATOM 1103 C C . LEU A 1 139 ? -0.253 2.538 0.477 1.00 95.50 139 LEU A C 1
ATOM 1105 O O . LEU A 1 139 ? -0.498 2.745 1.666 1.00 95.50 139 LEU A O 1
ATOM 1109 N N . ILE A 1 140 ? -0.889 1.589 -0.218 1.00 95.94 140 ILE A N 1
ATOM 1110 C CA . ILE A 1 140 ? -1.946 0.779 0.396 1.00 95.94 140 ILE A CA 1
ATOM 1111 C C . ILE A 1 140 ? -1.405 -0.162 1.477 1.00 95.94 140 ILE A C 1
ATOM 1113 O O . ILE A 1 140 ? -2.006 -0.288 2.546 1.00 95.94 140 ILE A O 1
ATOM 1117 N N . ARG A 1 141 ? -0.220 -0.750 1.260 1.00 95.75 141 ARG A N 1
ATOM 1118 C CA . ARG A 1 141 ? 0.524 -1.479 2.296 1.00 95.75 141 ARG A CA 1
ATOM 1119 C C . ARG A 1 141 ? 0.749 -0.603 3.524 1.00 95.75 141 ARG A C 1
ATOM 1121 O O . ARG A 1 141 ? 0.524 -1.047 4.645 1.00 95.75 141 ARG A O 1
ATOM 1128 N N . THR A 1 142 ? 1.183 0.634 3.308 1.00 96.25 142 THR A N 1
ATOM 1129 C CA . THR A 1 142 ? 1.453 1.593 4.381 1.00 96.25 142 THR A CA 1
ATOM 1130 C C . THR A 1 142 ? 0.182 1.930 5.154 1.00 96.25 142 THR A C 1
ATOM 1132 O O . THR A 1 142 ? 0.196 1.893 6.381 1.00 96.25 142 THR A O 1
ATOM 1135 N N . LEU A 1 143 ? -0.931 2.181 4.461 1.00 96.94 143 LEU A N 1
ATOM 1136 C CA . LEU A 1 143 ? -2.230 2.452 5.079 1.00 96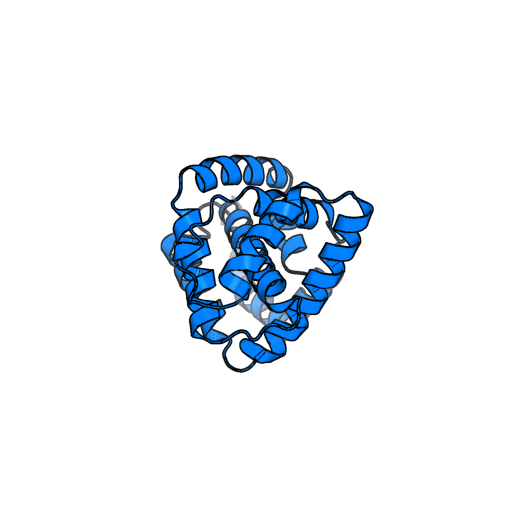.94 143 LEU A CA 1
ATOM 1137 C C . LEU A 1 143 ? -2.705 1.281 5.958 1.00 96.94 143 LEU A C 1
ATOM 1139 O O . LEU A 1 143 ? -3.158 1.489 7.084 1.00 96.94 143 LEU A O 1
ATOM 1143 N N . ILE A 1 144 ? -2.545 0.044 5.479 1.00 96.81 144 ILE A N 1
ATOM 1144 C CA . ILE A 1 144 ? -2.856 -1.170 6.248 1.00 96.81 144 ILE A CA 1
ATOM 1145 C C . ILE A 1 144 ? -1.908 -1.320 7.448 1.00 96.81 144 ILE A C 1
ATOM 1147 O O . ILE A 1 144 ? -2.355 -1.625 8.554 1.00 96.81 144 ILE A O 1
ATOM 1151 N N . SER A 1 145 ? -0.608 -1.070 7.271 1.00 96.88 145 SER A N 1
ATOM 1152 C CA . SER A 1 145 ? 0.350 -1.087 8.381 1.00 96.88 145 SER A CA 1
ATOM 1153 C C . SER A 1 145 ? -0.027 -0.072 9.456 1.00 96.88 145 SER A C 1
ATOM 1155 O O . SER A 1 145 ? -0.043 -0.437 10.628 1.00 96.88 145 SER A O 1
ATOM 1157 N N . LEU A 1 146 ? -0.404 1.153 9.070 1.00 96.56 146 LEU A N 1
ATOM 1158 C CA . LEU A 1 146 ? -0.879 2.192 9.989 1.00 96.56 146 LEU A CA 1
ATOM 1159 C C . LEU A 1 146 ? -2.119 1.744 10.765 1.00 96.56 146 LEU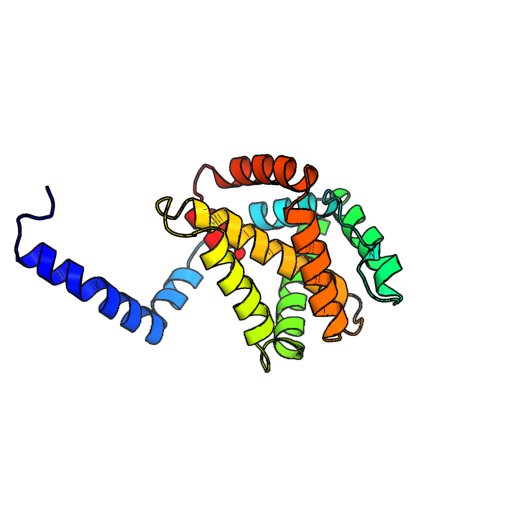 A C 1
ATOM 1161 O O . LEU A 1 146 ? -2.178 1.980 11.969 1.00 96.56 146 LEU A O 1
ATOM 1165 N N . TRP A 1 147 ? -3.071 1.058 10.116 1.00 97.19 147 TRP A N 1
ATOM 1166 C CA . TRP A 1 147 ? -4.233 0.473 10.800 1.00 97.19 147 TRP A CA 1
ATOM 1167 C C . TRP A 1 147 ? -3.821 -0.442 11.951 1.00 97.19 147 TRP A C 1
ATOM 1169 O O . TRP A 1 147 ? -4.361 -0.339 13.045 1.00 97.19 147 TRP A O 1
ATOM 1179 N N . THR A 1 148 ? -2.864 -1.332 11.696 1.00 96.50 148 THR A N 1
ATOM 1180 C CA . THR A 1 148 ? -2.425 -2.349 12.662 1.00 96.50 148 THR A CA 1
ATOM 1181 C C . THR A 1 148 ? -1.334 -1.879 13.624 1.00 96.50 148 THR A C 1
ATOM 1183 O O . THR A 1 148 ? -0.969 -2.625 14.529 1.00 96.50 148 THR A O 1
ATOM 1186 N N . LEU A 1 149 ? -0.788 -0.672 13.437 1.00 94.62 149 LEU A N 1
ATOM 1187 C CA . LEU A 1 149 ? 0.408 -0.207 14.148 1.00 94.62 149 LEU A CA 1
ATOM 1188 C C . LEU A 1 149 ? 0.198 -0.088 15.665 1.00 94.62 149 LEU A C 1
ATOM 1190 O O . LEU A 1 149 ? 1.137 -0.285 16.428 1.00 94.62 149 LEU A O 1
ATOM 1194 N N . ASP A 1 150 ? -1.025 0.205 16.105 1.00 91.50 150 ASP A N 1
ATOM 1195 C CA . ASP A 1 150 ? -1.398 0.268 17.525 1.00 91.50 150 ASP A CA 1
ATOM 1196 C C . ASP A 1 150 ? -1.864 -1.088 18.094 1.00 91.50 150 ASP A C 1
ATOM 1198 O O . ASP A 1 150 ? -2.358 -1.155 19.218 1.00 91.50 150 ASP A O 1
ATOM 1202 N N . GLY A 1 151 ? -1.719 -2.173 17.325 1.00 91.56 151 GLY A N 1
ATOM 1203 C CA . GLY A 1 151 ? -2.194 -3.507 17.687 1.00 91.56 151 GLY A CA 1
ATOM 1204 C C . GLY A 1 151 ? -3.689 -3.729 17.447 1.00 91.56 151 GLY A C 1
ATOM 1205 O O . GLY A 1 151 ? -4.218 -4.762 17.860 1.00 91.56 151 GLY A O 1
ATOM 1206 N N . SER A 1 152 ? -4.383 -2.796 16.788 1.00 93.69 152 SER A N 1
ATOM 1207 C CA . SER A 1 152 ? -5.800 -2.963 16.473 1.00 93.69 152 SER A CA 1
ATOM 1208 C C . SER A 1 152 ? -6.059 -4.173 15.575 1.00 93.69 152 SER A C 1
ATOM 1210 O O . SER A 1 152 ? -5.283 -4.450 14.654 1.00 93.69 152 SER A O 1
ATOM 1212 N N . PRO A 1 153 ? -7.182 -4.883 15.792 1.00 93.56 153 PRO A N 1
ATOM 1213 C CA . PRO A 1 153 ? -7.548 -6.010 14.955 1.00 93.56 153 PRO A CA 1
ATOM 1214 C C . PRO A 1 153 ? -7.818 -5.547 13.520 1.00 93.56 153 PRO A C 1
ATOM 1216 O O . PRO A 1 153 ? -8.412 -4.493 13.282 1.00 93.56 153 PRO A O 1
ATOM 1219 N N . LEU A 1 154 ? -7.407 -6.378 12.564 1.00 95.19 154 LEU A N 1
ATOM 1220 C CA . LEU A 1 154 ? -7.664 -6.186 11.143 1.00 95.19 154 LEU A CA 1
ATOM 1221 C C . LEU A 1 154 ? -8.557 -7.325 10.639 1.00 95.19 154 LEU A C 1
ATOM 1223 O O . LEU A 1 154 ? -8.091 -8.413 10.288 1.00 95.19 154 LEU A O 1
ATOM 1227 N N . ARG A 1 155 ? -9.873 -7.104 10.653 1.00 94.31 155 ARG A N 1
ATOM 1228 C CA . ARG A 1 155 ? -10.851 -8.068 10.130 1.00 94.31 155 ARG A CA 1
ATOM 1229 C C . ARG A 1 155 ? -10.895 -7.978 8.606 1.00 94.31 155 ARG A C 1
ATOM 1231 O O . ARG A 1 155 ? -10.474 -6.993 8.007 1.00 94.31 155 ARG A O 1
ATOM 1238 N N . LYS A 1 156 ? -11.473 -8.991 7.955 1.00 92.56 156 LYS A N 1
ATOM 1239 C CA . LYS A 1 156 ? -11.632 -8.998 6.488 1.00 92.56 156 LYS A CA 1
ATOM 1240 C C . LYS A 1 156 ? -12.420 -7.787 5.975 1.00 92.56 156 LYS A C 1
ATOM 1242 O O . LYS A 1 156 ? -12.053 -7.220 4.956 1.00 92.56 156 LYS A O 1
ATOM 1247 N N . GLU A 1 157 ? -13.469 -7.382 6.687 1.00 94.19 157 GLU A N 1
ATOM 1248 C CA . GLU A 1 157 ? -14.257 -6.188 6.350 1.00 94.19 157 GLU A CA 1
ATOM 1249 C C . GLU A 1 157 ? -13.434 -4.896 6.434 1.00 94.19 157 GLU A C 1
ATOM 1251 O O . GLU A 1 157 ? -13.550 -4.054 5.549 1.00 94.19 157 GLU A O 1
ATOM 1256 N N . ASP A 1 158 ? -12.537 -4.785 7.421 1.00 95.62 158 ASP A N 1
ATOM 1257 C CA . ASP A 1 158 ? -11.632 -3.641 7.557 1.00 95.62 158 ASP A CA 1
ATOM 1258 C C . ASP A 1 158 ? -10.646 -3.597 6.374 1.00 95.62 158 ASP A C 1
ATOM 1260 O O . ASP A 1 158 ? -10.428 -2.542 5.786 1.00 95.62 158 ASP A O 1
ATOM 1264 N N . ILE A 1 159 ? -10.109 -4.755 5.958 1.00 95.06 159 ILE A N 1
ATOM 1265 C CA . ILE A 1 159 ? -9.232 -4.871 4.778 1.00 95.06 159 ILE A CA 1
ATOM 1266 C C . ILE A 1 159 ? -9.953 -4.381 3.518 1.00 95.06 159 ILE A C 1
ATOM 1268 O O . ILE A 1 159 ? -9.419 -3.545 2.792 1.00 95.06 159 ILE A O 1
ATOM 1272 N N . PHE A 1 160 ? -11.167 -4.875 3.254 1.00 94.75 160 PHE A N 1
ATOM 1273 C CA . PHE A 1 160 ? -11.939 -4.452 2.084 1.00 94.75 160 PHE A CA 1
ATOM 1274 C C . PHE A 1 160 ? -12.298 -2.967 2.131 1.00 94.75 160 PHE A C 1
ATOM 1276 O O . PHE A 1 160 ? -12.212 -2.295 1.106 1.00 94.75 160 PHE A O 1
ATOM 1283 N N . ALA A 1 161 ? -12.642 -2.441 3.308 1.00 96.62 161 ALA A N 1
ATOM 1284 C CA . ALA A 1 161 ? -12.913 -1.021 3.476 1.00 96.62 161 ALA A CA 1
ATOM 1285 C C . ALA A 1 161 ? -11.666 -0.167 3.205 1.00 96.62 161 ALA A C 1
ATOM 1287 O O . ALA A 1 161 ? -11.780 0.861 2.547 1.00 96.62 161 ALA A O 1
ATOM 1288 N N . LEU A 1 162 ? -10.473 -0.603 3.623 1.00 97.19 162 LEU A N 1
ATOM 1289 C CA . LEU A 1 162 ? -9.218 0.097 3.323 1.00 97.19 162 LEU A CA 1
ATOM 1290 C C . LEU A 1 162 ? -8.897 0.096 1.823 1.00 97.19 162 LEU A C 1
ATOM 1292 O O . LEU A 1 162 ? -8.511 1.138 1.293 1.00 97.19 162 LEU A O 1
ATOM 1296 N N . PHE A 1 163 ? -9.118 -1.025 1.125 1.00 96.56 163 PHE A N 1
ATOM 1297 C CA . PHE A 1 163 ? -9.046 -1.053 -0.341 1.00 96.56 163 PHE A CA 1
ATOM 1298 C C . PHE A 1 163 ? -10.050 -0.079 -0.967 1.00 96.56 163 PHE A C 1
ATOM 1300 O O . PHE A 1 163 ? -9.675 0.695 -1.839 1.00 96.56 163 PHE A O 1
ATOM 1307 N N . ALA A 1 164 ? -11.300 -0.060 -0.501 1.00 96.44 164 ALA A N 1
ATOM 1308 C CA . ALA A 1 164 ? -12.335 0.822 -1.037 1.00 96.44 164 ALA A CA 1
ATOM 1309 C C . ALA A 1 164 ? -12.040 2.314 -0.793 1.00 96.44 164 ALA A C 1
ATOM 1311 O O . ALA A 1 164 ? -12.216 3.127 -1.698 1.00 96.44 164 ALA A O 1
ATOM 1312 N N . VAL A 1 165 ? -11.548 2.675 0.398 1.00 97.44 165 VAL A N 1
ATOM 1313 C CA . VAL A 1 165 ? -11.079 4.034 0.720 1.00 97.44 165 VAL A CA 1
ATOM 1314 C C . VAL A 1 165 ? -9.972 4.457 -0.241 1.00 97.44 165 VAL A C 1
ATOM 1316 O O . VAL A 1 165 ? -10.014 5.561 -0.787 1.00 97.44 165 VAL A O 1
ATOM 1319 N N . PHE A 1 166 ? -9.001 3.571 -0.473 1.00 97.12 166 PHE A N 1
ATOM 1320 C CA . PHE A 1 166 ? -7.883 3.848 -1.362 1.00 97.12 166 PHE A CA 1
ATOM 1321 C C . PHE A 1 166 ? -8.325 3.991 -2.819 1.00 97.12 166 PHE A C 1
ATOM 1323 O O . PHE A 1 166 ? -7.991 4.982 -3.462 1.00 97.12 166 PHE A O 1
ATOM 1330 N N . GLU A 1 167 ? -9.126 3.056 -3.332 1.00 95.69 167 GLU A N 1
ATOM 1331 C CA . GLU A 1 167 ? -9.628 3.101 -4.709 1.00 95.69 167 GLU A CA 1
ATOM 1332 C C . GLU A 1 167 ? -10.505 4.326 -4.968 1.00 95.69 167 GLU A C 1
ATOM 1334 O O . GLU A 1 167 ? -10.336 4.996 -5.984 1.00 95.69 167 GLU A O 1
ATOM 1339 N N . ARG A 1 168 ? -11.367 4.708 -4.019 1.00 96.19 168 ARG A N 1
ATOM 1340 C CA . ARG A 1 168 ? -12.163 5.930 -4.169 1.00 96.19 168 ARG A CA 1
ATOM 1341 C C . ARG A 1 168 ? -11.294 7.184 -4.193 1.00 96.19 168 ARG A C 1
ATOM 1343 O O . ARG A 1 168 ? -11.571 8.104 -4.958 1.00 96.19 168 ARG A O 1
ATOM 1350 N N . TRP A 1 169 ? -10.235 7.229 -3.384 1.00 96.81 169 TRP A N 1
ATOM 1351 C CA . TRP A 1 169 ? -9.262 8.315 -3.477 1.00 96.81 169 TRP A CA 1
ATOM 1352 C C . TRP A 1 169 ? -8.564 8.321 -4.840 1.00 96.81 169 TRP A C 1
ATOM 1354 O O . TRP A 1 169 ? -8.435 9.389 -5.429 1.00 96.81 169 TRP A O 1
ATOM 1364 N N . ARG A 1 170 ? -8.174 7.162 -5.385 1.00 94.19 170 ARG A N 1
ATOM 1365 C CA . ARG A 1 170 ? -7.470 7.050 -6.677 1.00 94.19 170 ARG A CA 1
ATOM 1366 C C . ARG A 1 170 ? -8.233 7.636 -7.871 1.00 94.19 170 ARG A C 1
ATOM 1368 O O . ARG A 1 170 ? -7.587 7.987 -8.862 1.00 94.19 170 ARG A O 1
ATOM 1375 N N . GLU A 1 171 ? -9.558 7.709 -7.785 1.00 93.12 171 GLU A N 1
ATOM 1376 C CA . GLU A 1 171 ? -10.452 8.307 -8.789 1.00 93.12 171 GLU A CA 1
ATOM 1377 C C . GLU A 1 171 ? -10.720 9.807 -8.549 1.00 93.12 171 GLU A C 1
ATOM 1379 O O . GLU A 1 171 ? -11.384 10.458 -9.352 1.00 93.12 171 GLU A O 1
ATOM 1384 N N . SER A 1 172 ? -10.204 10.377 -7.456 1.00 94.38 172 SER A N 1
ATOM 1385 C CA . SER A 1 172 ? -10.424 11.778 -7.081 1.00 94.38 172 SER A CA 1
ATOM 1386 C C . SER A 1 172 ? -9.474 12.761 -7.780 1.00 94.38 172 SER A C 1
ATOM 1388 O O . SER A 1 172 ? -8.362 12.421 -8.191 1.00 94.38 172 SER A O 1
ATOM 1390 N N . GLU A 1 173 ? -9.867 14.036 -7.821 1.00 93.62 173 GLU A N 1
ATOM 1391 C CA . GLU A 1 173 ? -9.012 15.136 -8.294 1.00 93.62 173 GLU A CA 1
ATOM 1392 C C . GLU A 1 173 ? -7.734 15.291 -7.450 1.00 93.62 173 GLU A C 1
ATOM 1394 O O . GLU A 1 173 ? -6.658 15.573 -7.981 1.00 93.62 173 GLU A O 1
ATOM 1399 N N . ASN A 1 174 ? -7.823 15.040 -6.138 1.00 95.38 174 ASN A N 1
ATOM 1400 C CA . ASN A 1 174 ? -6.665 15.049 -5.244 1.00 95.38 174 ASN A CA 1
ATOM 1401 C C . ASN A 1 174 ? -5.634 13.986 -5.656 1.00 95.38 174 ASN A C 1
ATOM 1403 O O . ASN A 1 174 ? -4.438 14.277 -5.673 1.00 95.38 174 ASN A O 1
ATOM 1407 N N . ALA A 1 175 ? -6.077 12.793 -6.070 1.00 94.06 175 ALA A N 1
ATOM 1408 C CA . ALA A 1 175 ? -5.167 11.772 -6.582 1.00 94.06 175 ALA A CA 1
ATOM 1409 C C . ALA A 1 175 ? -4.490 12.184 -7.890 1.00 94.06 175 ALA A C 1
ATOM 1411 O O . ALA A 1 175 ? -3.310 11.890 -8.067 1.00 94.06 175 ALA A O 1
ATOM 1412 N N . ALA A 1 176 ? -5.180 12.889 -8.791 1.00 91.94 176 ALA A N 1
ATOM 1413 C CA . ALA A 1 176 ? -4.562 13.389 -10.019 1.00 91.94 176 ALA A CA 1
ATOM 1414 C C . ALA A 1 176 ? -3.401 14.358 -9.718 1.00 91.94 176 ALA A C 1
ATOM 1416 O O . ALA A 1 176 ? -2.307 14.190 -10.261 1.00 91.94 176 ALA A O 1
ATOM 1417 N N . ALA A 1 177 ? -3.605 15.310 -8.801 1.00 91.94 177 ALA A N 1
ATOM 1418 C CA . ALA A 1 177 ? -2.566 16.254 -8.381 1.00 91.94 177 ALA A CA 1
ATOM 1419 C C . ALA A 1 177 ? -1.382 15.549 -7.695 1.00 91.94 177 ALA A C 1
ATOM 1421 O O . ALA A 1 177 ? -0.221 15.782 -8.036 1.00 91.94 177 ALA A O 1
ATOM 1422 N N . ILE A 1 178 ? -1.665 14.625 -6.773 1.00 92.00 178 ILE A N 1
ATOM 1423 C CA . ILE A 1 178 ? -0.623 13.864 -6.074 1.00 92.00 178 ILE A CA 1
ATOM 1424 C C . ILE A 1 178 ? 0.161 12.984 -7.051 1.00 92.00 178 ILE A C 1
ATOM 1426 O O . ILE A 1 178 ? 1.383 12.913 -6.965 1.00 92.00 178 ILE A O 1
ATOM 1430 N N . ARG A 1 179 ? -0.494 12.356 -8.033 1.00 89.62 179 ARG A N 1
ATOM 1431 C CA . ARG A 1 179 ? 0.189 11.539 -9.047 1.00 89.62 179 ARG A CA 1
ATOM 1432 C C . ARG A 1 179 ? 1.162 12.339 -9.901 1.00 89.62 179 ARG A C 1
ATOM 1434 O O . ARG A 1 179 ? 2.235 11.823 -10.197 1.00 89.62 179 ARG A O 1
ATOM 1441 N N . GLN A 1 180 ? 0.837 13.581 -10.253 1.00 89.00 180 GLN A N 1
ATOM 1442 C CA . GLN A 1 180 ? 1.789 14.460 -10.941 1.00 89.00 180 GLN A CA 1
ATOM 1443 C C . GLN A 1 180 ? 3.028 14.717 -10.076 1.00 89.00 180 GLN A C 1
ATOM 1445 O O . GLN A 1 180 ? 4.158 14.648 -10.563 1.00 89.00 180 GLN A O 1
ATOM 1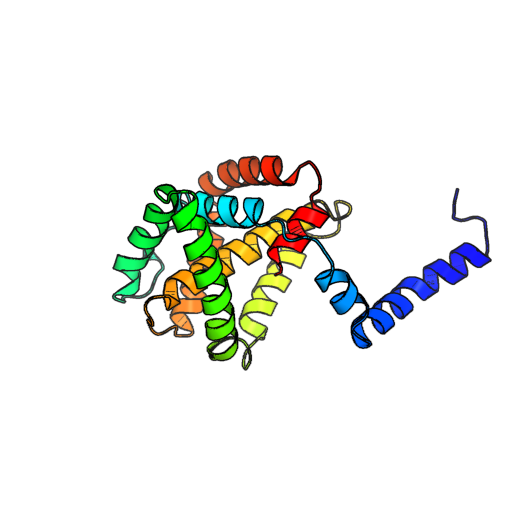450 N N . GLN A 1 181 ? 2.836 14.927 -8.771 1.00 90.00 181 GLN A N 1
ATOM 1451 C CA . GLN A 1 181 ? 3.952 15.065 -7.842 1.00 90.00 181 GLN A CA 1
ATOM 1452 C C . GLN A 1 181 ? 4.783 13.772 -7.767 1.00 90.00 181 GLN A C 1
ATOM 1454 O O . GLN A 1 181 ? 6.006 13.826 -7.891 1.00 90.00 181 GLN A O 1
ATOM 1459 N N . LEU A 1 182 ? 4.145 12.603 -7.660 1.00 86.19 182 LEU A N 1
ATOM 1460 C CA . LEU A 1 182 ? 4.823 11.299 -7.643 1.00 86.19 182 LEU A CA 1
ATOM 1461 C C . LEU A 1 182 ? 5.632 11.026 -8.910 1.00 86.19 182 LEU A C 1
ATOM 1463 O O . LEU A 1 182 ? 6.756 10.531 -8.829 1.00 86.19 182 LEU A O 1
ATOM 1467 N N . GLN A 1 183 ? 5.085 11.379 -10.073 1.00 84.62 183 GLN A N 1
ATOM 1468 C CA . GLN A 1 183 ? 5.791 11.257 -11.345 1.00 84.62 183 GLN A CA 1
ATOM 1469 C C . GLN A 1 183 ? 7.075 12.084 -11.343 1.00 84.62 183 GLN A C 1
ATOM 1471 O O . GLN A 1 183 ? 8.108 11.578 -11.769 1.00 84.62 183 GLN A O 1
ATOM 1476 N N . SER A 1 184 ? 7.053 13.306 -10.801 1.00 85.69 184 SER A N 1
ATOM 1477 C CA . SER A 1 184 ? 8.268 14.126 -10.718 1.00 85.69 184 SER A CA 1
ATOM 1478 C C . SER A 1 184 ? 9.331 13.536 -9.783 1.00 85.69 184 SER A C 1
ATOM 1480 O O . SER A 1 184 ? 10.517 13.613 -10.093 1.00 85.69 184 SER A O 1
ATOM 1482 N N . LEU A 1 185 ? 8.923 12.874 -8.692 1.00 83.38 185 LEU A N 1
ATOM 1483 C CA . LEU A 1 185 ? 9.842 12.179 -7.779 1.00 83.38 185 LEU A CA 1
ATOM 1484 C C . LEU A 1 185 ? 10.518 10.963 -8.428 1.00 83.38 185 LEU A C 1
ATOM 1486 O O . LEU A 1 185 ? 11.671 10.670 -8.126 1.00 83.38 185 LEU A O 1
ATOM 1490 N N . CYS A 1 186 ? 9.812 10.267 -9.320 1.00 81.94 186 CYS A N 1
ATOM 1491 C CA . CYS A 1 186 ? 10.292 9.033 -9.947 1.00 81.94 186 CYS A CA 1
ATOM 1492 C C . CYS A 1 186 ? 10.902 9.249 -11.344 1.00 81.94 186 CYS A C 1
ATOM 1494 O O . CYS A 1 186 ? 11.387 8.293 -11.945 1.00 81.94 186 CYS A O 1
ATOM 1496 N N . ALA A 1 187 ? 10.873 10.479 -11.874 1.00 76.69 187 ALA A N 1
ATOM 1497 C CA . ALA A 1 187 ? 11.141 10.776 -13.284 1.00 76.69 187 ALA A CA 1
ATOM 1498 C C . ALA A 1 187 ? 12.550 10.397 -13.762 1.00 76.69 187 ALA A C 1
ATOM 1500 O O . ALA A 1 187 ? 12.716 10.038 -14.924 1.00 76.69 187 ALA A O 1
ATOM 1501 N N . ALA A 1 188 ? 13.558 10.495 -12.889 1.00 77.62 188 ALA A N 1
ATOM 1502 C CA . ALA A 1 188 ? 14.945 10.242 -13.273 1.00 77.62 188 ALA A CA 1
ATOM 1503 C C . ALA A 1 188 ? 15.210 8.754 -13.558 1.00 77.62 188 ALA A C 1
ATOM 1505 O O . ALA A 1 188 ? 15.844 8.432 -14.554 1.00 77.62 188 ALA A O 1
ATOM 1506 N N . GLU A 1 189 ? 14.714 7.858 -12.699 1.00 82.56 189 GLU A N 1
ATOM 1507 C CA . GLU A 1 189 ? 14.935 6.407 -12.794 1.00 82.56 189 GLU A CA 1
ATOM 1508 C C . GLU A 1 189 ? 13.691 5.634 -12.298 1.00 82.56 189 GLU A C 1
ATOM 1510 O O . GLU A 1 189 ? 13.658 5.166 -11.150 1.00 82.56 189 GLU A O 1
ATOM 1515 N N . PRO A 1 190 ? 12.636 5.491 -13.125 1.00 81.81 190 PRO A N 1
ATOM 1516 C CA . PRO A 1 190 ? 11.347 4.941 -12.691 1.00 81.81 190 PRO A CA 1
ATOM 1517 C C . PRO A 1 190 ? 11.422 3.487 -12.211 1.00 81.81 190 PRO A C 1
ATOM 1519 O O . PRO A 1 190 ? 10.780 3.123 -11.225 1.00 81.81 190 PRO A O 1
ATOM 1522 N N . LEU A 1 191 ? 12.230 2.646 -12.866 1.00 83.25 191 LEU A N 1
ATOM 1523 C CA . LEU A 1 191 ? 12.376 1.237 -12.486 1.00 83.25 191 LEU A CA 1
ATOM 1524 C C . LEU A 1 191 ? 13.158 1.072 -11.180 1.00 83.25 191 LEU A C 1
ATOM 1526 O O . LEU A 1 191 ? 12.736 0.310 -10.315 1.00 83.25 191 LEU A O 1
ATOM 1530 N N . LEU A 1 192 ? 14.254 1.816 -10.993 1.00 83.19 192 LEU A N 1
ATOM 1531 C CA . LEU A 1 192 ? 14.998 1.809 -9.729 1.00 83.19 192 LEU A CA 1
ATOM 1532 C C . LEU A 1 192 ? 14.122 2.307 -8.572 1.00 83.19 192 LEU A C 1
ATOM 1534 O O . LEU A 1 192 ? 14.106 1.707 -7.495 1.00 83.19 192 LEU A O 1
ATOM 1538 N N . SER A 1 193 ? 13.349 3.365 -8.827 1.00 86.94 193 SER A N 1
ATOM 1539 C CA . SER A 1 193 ? 12.359 3.911 -7.898 1.00 86.94 193 SER A CA 1
ATOM 1540 C C . SER A 1 193 ? 11.341 2.841 -7.505 1.00 86.94 193 SER A C 1
ATOM 1542 O O . SER A 1 193 ? 11.173 2.560 -6.319 1.00 86.94 193 SER A O 1
ATOM 1544 N N . ALA A 1 194 ? 10.746 2.156 -8.486 1.00 88.06 194 ALA A N 1
ATOM 1545 C CA . ALA A 1 194 ? 9.815 1.058 -8.248 1.00 88.06 194 ALA A CA 1
ATOM 1546 C C . ALA A 1 194 ? 10.453 -0.063 -7.408 1.00 88.06 194 ALA A C 1
ATOM 1548 O O . ALA A 1 194 ? 9.924 -0.443 -6.365 1.00 88.06 194 ALA A O 1
ATOM 1549 N N . PHE A 1 195 ? 11.629 -0.556 -7.799 1.00 85.75 195 PHE A N 1
ATOM 1550 C CA . PHE A 1 195 ? 12.303 -1.642 -7.088 1.00 85.75 195 PHE A CA 1
ATOM 1551 C C . PHE A 1 195 ? 12.641 -1.293 -5.640 1.00 85.75 195 PHE A C 1
ATOM 1553 O O . PHE A 1 195 ? 12.469 -2.135 -4.757 1.00 85.75 195 PHE A O 1
ATOM 1560 N N . SER A 1 196 ? 13.036 -0.049 -5.365 1.00 86.88 196 SER A N 1
ATOM 1561 C CA . SER A 1 196 ? 13.350 0.384 -4.002 1.00 86.88 196 SER A CA 1
ATOM 1562 C C . SER A 1 196 ? 12.167 0.260 -3.029 1.00 86.88 196 SER A C 1
ATOM 1564 O O . SER A 1 196 ? 12.364 -0.013 -1.842 1.00 86.88 196 SER A O 1
ATOM 1566 N N . LEU A 1 197 ? 10.936 0.384 -3.533 1.00 88.94 197 LEU A N 1
ATOM 1567 C CA . LEU A 1 197 ? 9.700 0.356 -2.746 1.00 88.94 197 LEU A CA 1
ATOM 1568 C C . LEU A 1 197 ? 9.175 -1.056 -2.457 1.00 88.94 197 LEU A C 1
ATOM 1570 O O . LEU A 1 197 ? 8.303 -1.216 -1.599 1.00 88.94 197 LEU A O 1
ATOM 1574 N N . LEU A 1 198 ? 9.700 -2.078 -3.139 1.00 85.56 198 LEU A N 1
ATOM 1575 C CA . LEU A 1 198 ? 9.324 -3.480 -2.918 1.00 85.56 198 LEU A CA 1
ATOM 1576 C C . LEU A 1 198 ? 10.011 -4.104 -1.689 1.00 85.56 198 LEU A C 1
ATOM 1578 O O . LEU A 1 198 ? 9.670 -5.225 -1.307 1.00 85.56 198 LEU A O 1
ATOM 1582 N N . THR A 1 199 ? 10.968 -3.394 -1.079 1.00 70.06 199 THR A N 1
ATOM 1583 C CA . THR A 1 199 ? 11.712 -3.835 0.116 1.00 70.06 199 THR A CA 1
ATOM 1584 C C . THR A 1 199 ? 10.978 -3.569 1.434 1.00 70.06 199 THR A C 1
ATOM 1586 O O . THR A 1 199 ? 11.418 -4.158 2.451 1.00 70.06 199 THR A O 1
#

Sequence (199 aa):
MPGRDGDILARLTTLPQALGDHAQKGTLQAQFAQLPPVPQLARQLVTLLGSFAFDWSILPESPRKASLPLQVTLLTLHDANSEALLQQQLKVQWQTTWQQHFAAAPWMMRNWLIYRVYHDVIGQADGADYCPLVCDFYLIRTLISLWTLDGSPLRKEDIFALFAVFERWRESENAAAIRQQLQSLCAAEPLLSAFSLLT

Secondary structure (DSSP, 8-state):
-TTS-HHHHHHHHHHHHHHHHHHHTTHHHHHHHTSPP-HHHHHHHHHHHTT----GGGSPSSHHHHHHHHHHHGGGG--HHHHHHHHHHHHHHHHHHIIIIISS-THHHHHHHHHHHHHTTTTSSTTTTHHHHHHHHHHHHHHHHHHHTT-----HHHHHHHHHHHHHHHTSHHHHHHHHHHHHHHSS-HHHHHHHHT-

Organism: Escherichia coli (NCBI:txid562)

Foldseek 3Di:
DQPPDPVSVVVVVCVVVVVVVCVVVCVVVVVLVPQDAPVVLLLVLLLVQLLQPFPLVLAPDDPCSVVLNVVSVCSVVDDPVRSVVLSVLLVVLLVVCCVVPCPVPVCLVVVVLVCCCVVVVQPPVVRLSVLVSLSLVLSLSSSVSSSCSVVDDDDPSNNVSSVVRSVVSCPDPSVVVSVVVSCVVCVPPSVSNSSSSVD

InterPro domains:
  IPR060422 FliB lysine N-methylase, C-terminal [PF27117] (21-179)

Radius of gyration: 19.0 Å; chains: 1; bounding box: 40×37×57 Å

pLDDT: mean 87.22, std 9.5, range [41.62, 97.44]